Protein AF-A0A945CMR7-F1 (afdb_monomer)

Foldseek 3Di:
DDDDDDDDPDDDPPPPPPPDDDLPDLVVLVVVLVVLVVVLVVLVVVLVVLVVVLVVLVVVLVVCVVVVHDPVVNVVSVVVNVVSVVVNVVSVVVNVVSVVVSVVSLVSSLVSLVVVLVVLLVVCVVPNDPVSVVVNVVSVVVSCVSPLPLPPPDPVCRVVLDDDPPQDLVNLVVSLVVLVVLLVVLVVVLVVLVVVLVVLVVVLVVQVVVVVVVVVVVVVVVPPPPPDDDDDPPPDPDDDDDDDDDDDDDDDDDDDDDDDDDDDDDDDDDDDDDDDDDDDDDDDDDDDDDDDDDDPDDDDDADPVRDPPPPPDQDSSNSVSVSVVSVVVSSVSVSSSVVSVVSSVVSVVVSVCVVVVVD

Secondary structure (DSSP, 8-state):
---------S-SSSSSS--S-S---HHHHHHHHHHHHHHHHHHHHHHHHHHHHHHHHHHHHHHHHHHT--HHHHHHHHHHHHHHHHHHHHHHHHHHHHHHHHHHHHHHHHHHHHHHHHHHHHHHTTS--HHHHHHHHHHHHHHHHT---------TTTTTTS--TT--HHHHHHHHHHHHHHHHHHHHHHHHHHHHHHHHHHHHHHHHHHHHHHHHHHHHHTTS-TT--------------------------------------------------------------PPS-----------TT-------S--HHHHHHHHHHHHHHHHHHHHHHHHHHHHHHHHHHHHHHHHHT--

Mean predicted aligned error: 19.06 Å

pLDDT: mean 71.86, std 22.74, range [30.67, 98.31]

Sequence (359 aa):
MIHRLTVMAVTWVLAANSLWGDAQDIGVLRTEQKRLEAARDSLVEQRQIVVTEADGLSSQIDGLKAEGSDPEELHEALRSSLVLVQRMVDLDRDMEALKGRQDSLKEQLRLAYDWEIGTLIQKLSRQPDRGLLTQLMLYQEEREALGTGMVGTGLRYGEEMAIGPEDGPEEIRQKMELMEDIAIRLQAEAAKTSKQLQRLEEEHRLRTRVRVFSSELSLFDEHLPEGRVLVRSRVVTEEKAEEPLLGDNGFDGDNEFDAAPPPSAGLEEGILEDMRGTEEGLSGGMGAILPAGQVLLEQRELDREGRMLSVEGVSVDDVTIEIHKLKAHQQEIHQLEGVVRERAAVFRQHLQKMLEGEE

Solvent-accessible surface area (backbone atoms only — not comparable to full-atom values): 22809 Å² total; per-residue (Å²): 143,86,90,90,87,78,89,93,83,89,90,86,87,76,83,86,77,76,79,89,78,73,86,64,54,64,68,56,56,54,53,50,49,54,51,53,52,54,51,49,55,53,50,53,52,53,49,53,50,52,50,57,55,48,55,53,50,52,54,48,48,54,48,40,64,72,72,69,50,63,67,67,60,52,51,51,50,53,52,52,49,53,53,48,54,51,52,50,54,52,51,54,50,52,50,53,58,47,48,56,49,51,54,52,50,52,50,53,50,42,56,46,38,55,52,50,46,50,52,42,54,57,46,38,75,76,50,83,44,73,66,58,52,54,52,40,51,52,45,49,54,55,44,54,71,67,48,89,70,83,69,80,75,66,59,85,58,54,70,86,67,46,91,53,99,82,59,46,75,66,55,50,46,52,52,30,52,54,30,51,55,48,27,54,51,35,51,53,49,37,55,50,47,50,54,54,41,52,53,48,52,53,48,48,56,47,53,52,49,52,52,49,54,51,51,54,52,49,58,54,61,79,66,58,66,94,82,75,79,78,78,77,82,73,81,76,78,84,86,80,80,90,87,82,92,86,82,85,84,89,80,90,79,90,78,90,81,84,81,84,85,88,83,84,88,79,90,80,88,86,82,89,77,89,84,85,82,85,84,84,91,82,83,88,80,83,89,77,88,79,80,87,84,78,84,96,78,85,84,79,85,72,54,99,80,74,59,81,82,69,94,74,79,81,52,75,65,55,53,51,52,51,46,53,52,47,51,51,52,39,53,50,37,53,50,54,31,49,54,34,48,52,50,34,50,52,43,50,56,50,49,50,38,63,76,73,63,76,121

Structure (mmCIF, N/CA/C/O backbone):
data_AF-A0A945CMR7-F1
#
_entry.id   AF-A0A945CMR7-F1
#
loop_
_atom_site.group_PDB
_atom_site.id
_atom_site.type_symbol
_atom_site.label_atom_id
_atom_site.label_alt_id
_atom_site.label_comp_id
_atom_site.label_asym_id
_atom_site.label_entity_id
_atom_site.label_seq_id
_atom_site.pdbx_PDB_ins_code
_atom_site.Cartn_x
_atom_site.Cartn_y
_atom_site.Cartn_z
_atom_site.occupancy
_atom_site.B_iso_or_equiv
_atom_site.auth_seq_id
_atom_site.auth_comp_id
_atom_site.auth_asym_id
_atom_site.auth_atom_id
_atom_site.pdbx_PDB_model_num
ATOM 1 N N . MET A 1 1 ? -6.809 -19.342 46.064 1.00 41.56 1 MET A N 1
ATOM 2 C CA . MET A 1 1 ? -7.083 -20.028 44.783 1.00 41.56 1 MET A CA 1
ATOM 3 C C . MET A 1 1 ? -6.620 -19.101 43.654 1.00 41.56 1 MET A C 1
ATOM 5 O O . MET A 1 1 ? -7.424 -18.416 43.047 1.00 41.56 1 MET A O 1
ATOM 9 N N . ILE A 1 2 ? -5.301 -18.965 43.477 1.00 41.00 2 ILE A N 1
ATOM 10 C CA . ILE A 1 2 ? -4.671 -17.941 42.623 1.00 41.00 2 ILE A CA 1
ATOM 11 C C . ILE A 1 2 ? -3.575 -18.643 41.822 1.00 41.00 2 ILE A C 1
ATOM 13 O O . ILE A 1 2 ? -2.511 -18.873 42.377 1.00 41.00 2 ILE A O 1
ATOM 17 N N . HIS A 1 3 ? -3.849 -19.027 40.572 1.00 36.94 3 HIS A N 1
ATOM 18 C CA . HIS A 1 3 ? -2.865 -19.522 39.592 1.00 36.94 3 HIS A CA 1
ATOM 19 C C . HIS A 1 3 ? -3.545 -19.692 38.220 1.00 36.94 3 HIS A C 1
ATOM 21 O O . HIS A 1 3 ? -4.043 -20.775 37.936 1.00 36.94 3 HIS A O 1
ATOM 27 N N . ARG A 1 4 ? -3.570 -18.634 37.393 1.00 39.94 4 ARG A N 1
ATOM 28 C CA . ARG A 1 4 ? -3.614 -18.656 35.907 1.00 39.94 4 ARG A CA 1
ATOM 29 C C . ARG A 1 4 ? -3.361 -17.238 35.371 1.00 39.94 4 ARG A C 1
ATOM 31 O O . ARG A 1 4 ? -4.269 -16.577 34.890 1.00 39.94 4 ARG A O 1
ATOM 38 N N . LEU A 1 5 ? -2.125 -16.762 35.504 1.00 38.16 5 LEU A N 1
ATOM 39 C CA . LEU A 1 5 ? -1.648 -15.533 34.860 1.00 38.16 5 LEU A CA 1
ATOM 40 C C . LEU A 1 5 ? -0.146 -15.697 34.620 1.00 38.16 5 LEU A C 1
ATOM 42 O O . LEU A 1 5 ? 0.688 -15.400 35.473 1.00 38.16 5 LEU A O 1
ATOM 46 N N . THR A 1 6 ? 0.193 -16.321 33.496 1.00 39.72 6 THR A N 1
ATOM 47 C CA . THR A 1 6 ? 1.579 -16.586 33.102 1.00 39.72 6 THR A CA 1
ATOM 48 C C . THR A 1 6 ? 1.645 -16.680 31.582 1.00 39.72 6 THR A C 1
ATOM 50 O O . THR A 1 6 ? 0.812 -17.352 30.983 1.00 39.72 6 THR A O 1
ATOM 53 N N . VAL A 1 7 ? 2.670 -16.052 30.998 1.00 38.03 7 VAL A N 1
ATOM 54 C CA . VAL A 1 7 ? 3.052 -16.107 29.573 1.00 38.03 7 VAL A CA 1
ATOM 55 C C . VAL A 1 7 ? 2.113 -15.387 28.587 1.00 38.03 7 VAL A C 1
ATOM 57 O O . VAL A 1 7 ? 1.262 -16.003 27.962 1.00 38.03 7 VAL A O 1
ATOM 60 N N . MET A 1 8 ? 2.363 -14.087 28.387 1.00 38.84 8 MET A N 1
ATOM 61 C CA . MET A 1 8 ? 2.244 -13.363 27.097 1.00 38.84 8 MET A CA 1
ATOM 62 C C . MET A 1 8 ? 3.083 -12.060 27.148 1.00 38.84 8 MET A C 1
ATOM 64 O O . MET A 1 8 ? 2.695 -11.002 26.668 1.00 38.84 8 MET A O 1
ATOM 68 N N . ALA A 1 9 ? 4.257 -12.129 27.785 1.00 39.75 9 ALA A N 1
ATOM 69 C CA . ALA A 1 9 ? 5.211 -11.026 27.884 1.00 39.75 9 ALA A CA 1
ATOM 70 C C . ALA A 1 9 ? 6.632 -11.594 27.759 1.00 39.75 9 ALA A C 1
ATOM 72 O O . ALA A 1 9 ? 7.155 -12.123 28.734 1.00 39.75 9 ALA A O 1
ATOM 73 N N . VAL A 1 10 ? 7.164 -11.551 26.528 1.00 42.06 10 VAL A N 1
ATOM 74 C CA . VAL A 1 10 ? 8.562 -11.696 26.044 1.00 42.06 10 VAL A CA 1
ATOM 75 C C . VAL A 1 10 ? 8.474 -12.240 24.608 1.00 42.06 10 VAL A C 1
ATOM 77 O O . VAL A 1 10 ? 8.366 -13.444 24.438 1.00 42.06 10 VAL A O 1
ATOM 80 N N . THR A 1 11 ? 8.469 -11.344 23.606 1.00 39.91 11 THR A N 1
ATOM 81 C CA . THR A 1 11 ? 8.892 -11.539 22.186 1.00 39.91 11 THR A CA 1
ATOM 82 C C . THR A 1 11 ? 8.578 -10.275 21.351 1.00 39.91 11 THR A C 1
ATOM 84 O O . THR A 1 11 ? 7.877 -10.352 20.349 1.00 39.91 11 THR A O 1
ATOM 87 N N . TRP A 1 12 ? 9.036 -9.084 21.770 1.00 41.69 12 TRP A N 1
ATOM 88 C CA . TRP A 1 12 ? 8.738 -7.815 21.060 1.00 41.69 12 TRP A CA 1
ATOM 89 C C . TRP A 1 12 ? 9.935 -6.855 20.885 1.00 41.69 12 TRP A C 1
ATOM 91 O O . TRP A 1 12 ? 9.752 -5.705 20.509 1.00 41.69 12 TRP A O 1
ATOM 101 N N . VAL A 1 13 ? 11.172 -7.313 21.130 1.00 39.34 13 VAL A N 1
ATOM 102 C CA . VAL A 1 13 ? 12.389 -6.457 21.132 1.00 39.34 13 VAL A CA 1
ATOM 103 C C . VAL A 1 13 ? 13.483 -6.994 20.184 1.00 39.34 13 VAL A C 1
ATOM 105 O O . VAL A 1 13 ? 14.666 -6.757 20.382 1.00 39.34 13 VAL A O 1
ATOM 108 N N . LEU A 1 14 ? 13.111 -7.754 19.144 1.00 40.69 14 LEU A N 1
ATOM 109 C CA . LEU A 1 14 ? 14.069 -8.359 18.194 1.00 40.69 14 LEU A CA 1
ATOM 110 C C . LEU A 1 14 ? 13.837 -8.009 16.711 1.00 40.69 14 LEU A C 1
ATOM 112 O O . LEU A 1 14 ? 14.561 -8.509 15.859 1.00 40.69 14 LEU A O 1
ATOM 116 N N . ALA A 1 15 ? 12.889 -7.121 16.395 1.00 44.84 15 ALA A N 1
ATOM 117 C CA . ALA A 1 15 ? 12.560 -6.743 15.012 1.00 44.84 15 ALA A CA 1
ATOM 118 C C . ALA A 1 15 ? 13.316 -5.506 14.472 1.00 44.84 15 ALA A C 1
ATOM 120 O O . ALA A 1 15 ? 13.161 -5.163 13.307 1.00 44.84 15 ALA A O 1
ATOM 121 N N . ALA A 1 16 ? 14.121 -4.819 15.295 1.00 41.22 16 ALA A N 1
ATOM 122 C CA . ALA A 1 16 ? 14.735 -3.532 14.930 1.00 41.22 16 ALA A CA 1
ATOM 123 C C . ALA A 1 16 ? 16.184 -3.617 14.400 1.00 41.22 16 ALA A C 1
ATOM 125 O O . ALA A 1 16 ? 16.709 -2.614 13.931 1.00 41.22 16 ALA A O 1
ATOM 126 N N . ASN A 1 17 ? 16.839 -4.785 14.471 1.00 35.09 17 ASN A N 1
ATOM 127 C CA . ASN A 1 17 ? 18.270 -4.939 14.146 1.00 35.09 17 ASN A CA 1
ATOM 128 C C . ASN A 1 17 ? 18.567 -5.771 12.884 1.00 35.09 17 ASN A C 1
ATOM 130 O O . ASN A 1 17 ? 19.731 -6.001 12.567 1.00 35.09 17 ASN A O 1
ATOM 134 N N . SER A 1 18 ? 17.552 -6.204 12.136 1.00 42.38 18 SER A N 1
ATOM 135 C CA . SER A 1 18 ? 17.715 -6.916 10.860 1.00 42.38 18 SER A CA 1
ATOM 136 C C . SER A 1 18 ? 17.833 -5.956 9.666 1.00 42.38 18 SER A C 1
ATOM 138 O O . SER A 1 18 ? 17.177 -6.143 8.642 1.00 42.38 18 SER A O 1
ATOM 140 N N . LEU A 1 19 ? 18.669 -4.915 9.779 1.00 45.06 19 LEU A N 1
ATOM 141 C CA . LEU A 1 19 ? 18.999 -4.076 8.626 1.00 45.06 19 LEU A CA 1
ATOM 142 C C . LEU A 1 19 ? 19.931 -4.836 7.663 1.00 45.06 19 LEU A C 1
ATOM 144 O O .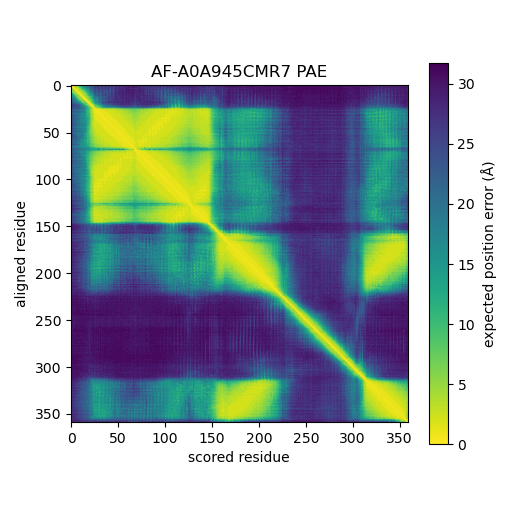 LEU A 1 19 ? 21.119 -5.000 7.923 1.00 45.06 19 LEU A O 1
ATOM 148 N N . TRP A 1 20 ? 19.363 -5.216 6.514 1.00 45.56 20 TRP A N 1
ATOM 149 C CA . TRP A 1 20 ? 20.046 -5.394 5.219 1.00 45.56 20 TRP A CA 1
ATOM 150 C C . TRP A 1 20 ? 20.926 -6.653 5.042 1.00 45.56 20 TRP A C 1
ATOM 152 O O . TRP A 1 20 ? 21.701 -6.717 4.090 1.00 45.56 20 TRP A O 1
ATOM 162 N N . GLY A 1 21 ? 20.820 -7.652 5.926 1.00 38.94 21 GLY A N 1
ATOM 163 C CA . GLY A 1 21 ? 21.693 -8.841 5.916 1.00 38.94 21 GLY A CA 1
ATOM 164 C C . GLY A 1 21 ? 21.223 -10.023 5.057 1.00 38.94 21 GLY A C 1
ATOM 165 O O . GLY A 1 21 ? 21.961 -10.476 4.186 1.00 38.94 21 GLY A O 1
ATOM 166 N N . ASP A 1 22 ? 20.015 -10.530 5.311 1.00 46.97 22 ASP A N 1
ATOM 167 C CA . ASP A 1 22 ? 19.486 -11.734 4.661 1.00 46.97 22 ASP A CA 1
ATOM 168 C C . ASP A 1 22 ? 18.342 -11.387 3.709 1.00 46.97 22 ASP A C 1
ATOM 170 O O . ASP A 1 22 ? 17.398 -10.683 4.078 1.00 46.97 22 ASP A O 1
ATOM 174 N N . ALA A 1 23 ? 18.398 -11.945 2.498 1.00 55.00 23 ALA A N 1
ATOM 175 C CA . ALA A 1 23 ? 17.258 -11.991 1.595 1.00 55.00 23 ALA A CA 1
ATOM 176 C C . ALA A 1 23 ? 16.164 -12.850 2.247 1.00 55.00 23 ALA A C 1
ATOM 178 O O . ALA A 1 23 ? 16.204 -14.081 2.182 1.00 55.00 23 ALA A O 1
ATOM 179 N N . GLN A 1 24 ? 15.217 -12.197 2.927 1.00 60.12 24 GLN A N 1
ATOM 180 C CA . GLN A 1 24 ? 14.055 -12.868 3.497 1.00 60.12 24 GLN A CA 1
ATOM 181 C C . GLN A 1 24 ? 13.341 -13.628 2.382 1.00 60.12 24 GLN A C 1
ATOM 183 O O . GLN A 1 24 ? 12.973 -13.048 1.361 1.00 60.12 24 GLN A O 1
ATOM 188 N N . ASP A 1 25 ? 13.157 -14.931 2.585 1.00 85.19 25 ASP A N 1
ATOM 189 C CA . ASP A 1 25 ? 12.449 -15.778 1.637 1.00 85.19 25 ASP A CA 1
ATOM 190 C C . ASP A 1 25 ? 11.051 -15.189 1.392 1.00 85.19 25 ASP A C 1
ATOM 192 O O . ASP A 1 25 ? 10.212 -15.131 2.297 1.00 85.19 25 ASP A O 1
ATOM 196 N N . ILE A 1 26 ? 10.805 -14.751 0.153 1.00 91.19 26 ILE A N 1
ATOM 197 C CA . ILE A 1 26 ? 9.517 -14.214 -0.301 1.00 91.19 26 ILE A CA 1
ATOM 198 C C . ILE A 1 26 ? 8.388 -15.210 0.019 1.00 91.19 26 ILE A C 1
ATOM 200 O O . ILE A 1 26 ? 7.268 -14.801 0.323 1.00 91.19 26 ILE A O 1
ATOM 204 N N . GLY A 1 27 ? 8.674 -16.518 0.028 1.00 91.12 27 GLY A N 1
ATOM 205 C CA . GLY A 1 27 ? 7.761 -17.557 0.492 1.00 91.12 27 GLY A CA 1
ATOM 206 C C . GLY A 1 27 ? 7.333 -17.383 1.953 1.00 91.12 27 GLY A C 1
ATOM 207 O O . GLY A 1 27 ? 6.137 -17.445 2.241 1.00 91.12 27 GLY A O 1
ATOM 208 N N . VAL A 1 28 ? 8.266 -17.099 2.869 1.00 93.56 28 VAL A N 1
ATOM 209 C CA . VAL A 1 28 ? 7.968 -16.849 4.292 1.00 93.56 28 VAL A CA 1
ATOM 210 C C . VAL A 1 28 ? 7.094 -15.606 4.437 1.00 93.56 28 VAL A C 1
ATOM 212 O O . VAL A 1 28 ? 6.019 -15.696 5.035 1.00 93.56 28 VAL A O 1
ATOM 215 N N . LEU A 1 29 ? 7.476 -14.490 3.810 1.00 93.94 29 LEU A N 1
ATOM 216 C CA . LEU A 1 29 ? 6.702 -13.244 3.853 1.00 93.94 29 LEU A CA 1
ATOM 217 C C . LEU A 1 29 ? 5.278 -13.432 3.284 1.00 93.94 29 LEU A C 1
ATOM 219 O O . LEU A 1 29 ? 4.298 -13.010 3.899 1.00 93.94 29 LEU A O 1
ATOM 223 N N . ARG A 1 30 ? 5.124 -14.172 2.174 1.00 93.88 30 ARG A N 1
ATOM 224 C CA . ARG A 1 30 ? 3.811 -14.561 1.615 1.00 93.88 30 ARG A CA 1
ATOM 225 C C . ARG A 1 30 ? 2.993 -15.449 2.565 1.00 93.88 30 ARG A C 1
ATOM 227 O O . ARG A 1 30 ? 1.765 -15.355 2.576 1.00 93.88 30 ARG A O 1
ATOM 234 N N . THR A 1 31 ? 3.621 -16.334 3.349 1.00 95.19 31 THR A N 1
ATOM 235 C CA . THR A 1 31 ? 2.892 -17.143 4.351 1.00 95.19 31 THR A CA 1
ATOM 236 C C . THR A 1 31 ? 2.427 -16.303 5.537 1.00 95.19 31 THR A C 1
ATOM 238 O O . THR A 1 31 ? 1.316 -16.510 6.029 1.00 95.19 31 THR A O 1
ATOM 241 N N . GLU A 1 32 ? 3.224 -15.319 5.959 1.00 95.25 32 GLU A N 1
ATOM 242 C CA . GLU A 1 32 ? 2.834 -14.374 7.002 1.00 95.25 32 GLU A CA 1
ATOM 243 C C . GLU A 1 32 ? 1.695 -13.460 6.533 1.00 95.25 32 GLU A C 1
ATOM 245 O O . GLU A 1 32 ? 0.741 -13.255 7.282 1.00 95.25 32 GLU A O 1
ATOM 250 N N . GLN A 1 33 ? 1.706 -13.024 5.268 1.00 94.94 33 GLN A N 1
ATOM 251 C CA . GLN A 1 33 ? 0.631 -12.213 4.691 1.00 94.94 33 GLN A CA 1
ATOM 252 C C . GLN A 1 33 ? -0.713 -12.944 4.777 1.00 94.94 33 GLN A C 1
ATOM 254 O O . GLN A 1 33 ? -1.664 -12.423 5.358 1.00 94.94 33 GLN A O 1
ATOM 259 N N . LYS A 1 34 ? -0.763 -14.196 4.303 1.00 96.12 34 LYS A N 1
ATOM 260 C CA . LYS A 1 34 ? -1.962 -15.048 4.380 1.00 96.12 34 LYS A CA 1
ATOM 261 C C . LYS A 1 34 ? -2.431 -15.274 5.819 1.00 96.12 34 LYS A C 1
ATOM 263 O O . LYS A 1 34 ? -3.629 -15.371 6.077 1.00 96.12 34 LYS A O 1
ATOM 268 N N . ARG A 1 35 ? -1.499 -15.346 6.776 1.00 97.56 35 ARG A N 1
ATOM 269 C CA . ARG A 1 35 ? -1.816 -15.462 8.205 1.00 97.56 35 ARG A CA 1
ATOM 270 C C . ARG A 1 35 ? -2.421 -14.171 8.764 1.00 97.56 35 ARG A C 1
ATOM 272 O O . ARG A 1 35 ? -3.366 -14.258 9.545 1.00 97.56 35 ARG A O 1
ATOM 279 N N . LEU A 1 36 ? -1.903 -13.001 8.386 1.00 95.56 36 LEU A N 1
ATOM 280 C CA . LEU A 1 36 ? -2.472 -11.709 8.781 1.00 95.56 36 LEU A CA 1
ATOM 281 C C . LEU A 1 36 ? -3.850 -11.486 8.145 1.00 95.56 36 LEU A C 1
ATOM 283 O O . LEU A 1 36 ? -4.753 -11.015 8.825 1.00 95.56 36 LEU A O 1
ATOM 287 N N . GLU A 1 37 ? -4.039 -11.864 6.879 1.00 96.25 37 GLU A N 1
ATOM 288 C CA . GLU A 1 37 ? -5.343 -11.836 6.199 1.00 96.25 37 GLU A CA 1
ATOM 289 C C . GLU A 1 37 ? -6.376 -12.710 6.928 1.00 96.25 37 GLU A C 1
ATOM 291 O O . GLU A 1 37 ? -7.426 -12.209 7.322 1.00 96.25 37 GLU A O 1
ATOM 296 N N . ALA A 1 38 ? -6.046 -13.969 7.238 1.00 97.56 38 ALA A N 1
ATOM 297 C CA . ALA A 1 38 ? -6.935 -14.848 8.005 1.00 97.56 38 ALA A CA 1
ATOM 298 C C . ALA A 1 38 ? -7.239 -14.319 9.425 1.00 97.56 38 ALA A C 1
ATOM 300 O O . ALA A 1 38 ? -8.354 -14.472 9.925 1.00 97.56 38 ALA A O 1
ATOM 301 N N . ALA A 1 39 ? -6.265 -13.679 10.082 1.00 97.25 39 ALA A N 1
ATOM 302 C CA . ALA A 1 39 ? -6.467 -13.059 11.391 1.00 97.25 39 ALA A CA 1
ATOM 303 C C . ALA A 1 39 ? -7.371 -11.814 11.315 1.00 97.25 39 ALA A C 1
ATOM 305 O O . ALA A 1 39 ? -8.231 -11.642 12.179 1.00 97.25 39 ALA A O 1
ATOM 306 N N . ARG A 1 40 ? -7.238 -10.988 10.266 1.00 97.19 40 ARG A N 1
ATOM 307 C CA . ARG A 1 40 ? -8.138 -9.856 9.988 1.00 97.19 40 ARG A CA 1
ATOM 308 C C . ARG A 1 40 ? -9.569 -10.342 9.811 1.00 97.19 40 ARG A C 1
ATOM 310 O O . ARG A 1 40 ? -10.472 -9.804 10.441 1.00 97.19 40 ARG A O 1
ATOM 317 N N . ASP A 1 41 ? -9.768 -11.361 8.984 1.00 97.62 41 ASP A N 1
ATOM 318 C CA . ASP A 1 41 ? -11.104 -11.853 8.648 1.00 97.62 41 ASP A CA 1
ATOM 319 C C . ASP A 1 41 ? -11.803 -12.439 9.890 1.00 97.62 41 ASP A C 1
ATOM 321 O O . ASP A 1 41 ? -12.987 -12.185 10.110 1.00 97.62 41 ASP A O 1
ATOM 325 N N . SER A 1 42 ? -11.050 -13.095 10.784 1.00 98.00 42 SER A N 1
ATOM 326 C CA . SER A 1 42 ? -11.559 -13.534 12.092 1.00 98.00 42 SER A CA 1
ATOM 327 C C . SER A 1 42 ? -11.896 -12.376 13.045 1.00 98.00 42 SER A C 1
ATOM 329 O O . SER A 1 42 ? -12.890 -12.460 13.766 1.00 98.00 42 SER A O 1
ATOM 331 N N . LEU A 1 43 ? -11.123 -11.281 13.063 1.00 97.69 43 LEU A N 1
ATOM 332 C CA . LEU A 1 43 ? -11.468 -10.086 13.851 1.00 97.69 43 LEU A CA 1
ATOM 333 C C . LEU A 1 43 ? -12.725 -9.387 13.311 1.00 97.69 43 LEU A C 1
ATOM 335 O O . LEU A 1 43 ? -13.565 -8.959 14.101 1.00 97.69 43 LEU A O 1
ATOM 339 N N . VAL A 1 44 ? -12.894 -9.323 11.987 1.00 97.75 44 VAL A N 1
ATOM 340 C CA . VAL A 1 44 ? -14.103 -8.783 11.341 1.00 97.75 44 VAL A CA 1
ATOM 341 C C . VAL A 1 44 ? -15.336 -9.619 11.703 1.00 97.75 44 VAL A C 1
ATOM 343 O O . VAL A 1 44 ? -16.367 -9.053 12.066 1.00 97.75 44 VAL A O 1
ATOM 346 N N . GLU A 1 45 ? -15.228 -10.951 11.689 1.00 98.31 45 GLU A N 1
ATOM 347 C CA . GLU A 1 45 ? -16.295 -11.855 12.139 1.00 98.31 45 GLU A CA 1
ATOM 348 C C . GLU A 1 45 ? -16.639 -11.639 13.625 1.00 98.31 45 GLU A C 1
ATOM 350 O O . GLU A 1 45 ? -17.805 -11.442 13.973 1.00 98.31 45 GLU A O 1
ATOM 355 N N . GLN A 1 46 ? -15.632 -11.587 14.505 1.00 97.88 46 GLN A N 1
ATOM 356 C CA . GLN A 1 46 ? -15.833 -11.321 15.935 1.00 97.88 46 GLN A CA 1
ATOM 357 C C . GLN A 1 46 ? -16.499 -9.965 16.186 1.00 97.88 46 GLN A C 1
ATOM 359 O O . GLN A 1 46 ? -17.408 -9.867 17.011 1.00 97.88 46 GLN A O 1
ATOM 364 N N . ARG A 1 47 ? -16.091 -8.924 15.453 1.00 97.50 47 ARG A N 1
ATOM 365 C CA . ARG A 1 47 ? -16.703 -7.595 15.524 1.00 97.50 47 ARG A CA 1
ATOM 366 C C . ARG A 1 47 ? -18.165 -7.630 15.099 1.00 97.50 47 ARG A C 1
ATOM 368 O O . ARG A 1 47 ? -18.998 -7.034 15.777 1.00 97.50 47 ARG A O 1
ATOM 375 N N . GLN A 1 48 ? -18.488 -8.338 14.017 1.00 98.19 48 GLN A N 1
ATOM 376 C CA . GLN A 1 48 ? -19.865 -8.471 13.546 1.00 98.19 48 GLN A CA 1
ATOM 377 C C . GLN A 1 48 ? -20.757 -9.159 14.591 1.00 98.19 48 GLN A C 1
ATOM 379 O O . GLN A 1 48 ? -21.880 -8.709 14.811 1.00 98.19 48 GLN A O 1
ATOM 384 N N . ILE A 1 49 ? -20.247 -10.186 15.282 1.00 98.31 49 ILE A N 1
ATOM 385 C CA . ILE A 1 49 ? -20.956 -10.839 16.394 1.00 98.31 49 ILE A CA 1
ATOM 386 C C . ILE A 1 49 ? -21.246 -9.827 17.513 1.00 98.31 49 ILE A C 1
ATOM 388 O O . ILE A 1 49 ? -22.403 -9.671 17.899 1.00 98.31 49 ILE A O 1
ATOM 392 N N . VAL A 1 50 ? -20.237 -9.080 17.980 1.00 97.75 50 VAL A N 1
ATOM 393 C CA . VAL A 1 50 ? -20.407 -8.087 19.062 1.00 97.75 50 VAL A CA 1
ATOM 394 C C . VAL A 1 50 ? -21.385 -6.970 18.680 1.00 97.75 50 VAL A C 1
ATOM 396 O O . VAL A 1 50 ? -22.170 -6.541 19.522 1.00 97.75 50 VAL A O 1
ATOM 399 N N . VAL A 1 51 ? -21.400 -6.533 17.415 1.00 98.12 51 VAL A N 1
ATOM 400 C CA . VAL A 1 51 ? -22.407 -5.580 16.909 1.00 98.12 51 VAL A CA 1
ATOM 401 C C . VAL A 1 51 ? -23.817 -6.171 17.020 1.00 98.12 51 VAL A C 1
ATOM 403 O O . VAL A 1 51 ? -24.694 -5.528 17.586 1.00 98.12 51 VAL A O 1
ATOM 406 N N . THR A 1 52 ? -24.033 -7.418 16.584 1.00 98.25 52 THR A N 1
ATOM 407 C CA . THR A 1 52 ? -25.361 -8.054 16.704 1.00 98.25 52 THR A CA 1
ATOM 408 C C . THR A 1 52 ? -25.791 -8.309 18.155 1.00 98.25 52 THR A C 1
ATOM 410 O O . THR A 1 52 ? -26.978 -8.203 18.466 1.00 98.25 52 THR A O 1
ATOM 413 N N . GLU A 1 53 ? -24.846 -8.591 19.062 1.00 98.19 53 GLU A N 1
ATOM 414 C CA . GLU A 1 53 ? -25.098 -8.661 20.511 1.00 98.19 53 GLU A CA 1
ATOM 415 C C . GLU A 1 53 ? -25.539 -7.288 21.058 1.00 98.19 53 GLU A C 1
ATOM 417 O O . GLU A 1 53 ? -26.498 -7.207 21.830 1.00 98.19 53 GLU A O 1
ATOM 422 N N . ALA A 1 54 ? -24.886 -6.203 20.626 1.00 97.44 54 ALA A N 1
ATOM 423 C CA . ALA A 1 54 ? -25.196 -4.839 21.050 1.00 97.44 54 ALA A CA 1
ATOM 424 C C . ALA A 1 54 ? -26.563 -4.349 20.536 1.00 97.44 54 ALA A C 1
ATOM 426 O O . ALA A 1 54 ? -27.316 -3.757 21.310 1.00 97.44 54 ALA A O 1
ATOM 427 N N . ASP A 1 55 ? -26.924 -4.647 19.284 1.00 98.00 55 ASP A N 1
ATOM 428 C CA . ASP A 1 55 ? -28.237 -4.312 18.706 1.00 98.00 55 ASP A CA 1
ATOM 429 C C . ASP A 1 55 ? -29.387 -5.018 19.453 1.00 98.00 55 ASP A C 1
ATOM 431 O O . ASP A 1 55 ? -30.418 -4.412 19.775 1.00 98.00 55 ASP A O 1
ATOM 435 N N . GLY A 1 56 ? -29.196 -6.302 19.784 1.00 97.94 56 GLY A N 1
ATOM 436 C CA . GLY A 1 56 ? -30.149 -7.075 20.584 1.00 97.94 56 GLY A CA 1
ATOM 437 C C . GLY A 1 56 ? -30.316 -6.508 21.997 1.00 97.94 56 GLY A C 1
ATOM 438 O O . GLY A 1 56 ? -31.441 -6.325 22.467 1.00 97.94 56 GLY A O 1
ATOM 439 N N . LEU A 1 57 ? -29.207 -6.153 22.651 1.00 97.62 57 LEU A N 1
ATOM 440 C CA . LEU A 1 57 ? -29.218 -5.560 23.986 1.00 97.62 57 LEU A CA 1
ATOM 441 C C . LEU A 1 57 ? -29.820 -4.143 23.998 1.00 97.62 57 LEU A C 1
ATOM 443 O O . LEU A 1 57 ? -30.559 -3.805 24.921 1.00 97.62 57 LEU A O 1
ATOM 447 N N . SER A 1 58 ? -29.576 -3.327 22.967 1.00 97.62 58 SER A N 1
ATOM 448 C CA . SER A 1 58 ? -30.226 -2.018 22.810 1.00 97.62 58 SER A CA 1
ATOM 449 C C . SER A 1 58 ? -31.746 -2.166 22.711 1.00 97.62 58 SER A C 1
ATOM 451 O O . SER A 1 58 ? -32.486 -1.468 23.403 1.00 97.62 58 SER A O 1
ATOM 453 N N . SER A 1 59 ? -32.210 -3.138 21.920 1.00 98.06 59 SER A N 1
ATOM 454 C CA . SER A 1 59 ? -33.635 -3.462 21.778 1.00 98.06 59 SER A CA 1
ATOM 455 C C . SER A 1 59 ? -34.262 -3.913 23.107 1.00 98.06 59 SER A C 1
ATOM 457 O O . SER A 1 59 ? -35.377 -3.508 23.434 1.00 98.06 59 SER A O 1
ATOM 459 N N . GLN A 1 60 ? -33.536 -4.700 23.912 1.00 97.69 60 GLN A N 1
ATOM 460 C CA . GLN A 1 60 ? -33.959 -5.089 25.263 1.00 97.69 60 GLN A CA 1
ATOM 461 C C . GLN A 1 60 ? -34.047 -3.879 26.208 1.00 97.69 60 GLN A C 1
ATOM 463 O O . GLN A 1 60 ? -35.041 -3.724 26.914 1.00 97.69 60 GLN A O 1
ATOM 468 N N . ILE A 1 61 ? -33.032 -3.009 26.212 1.00 96.62 61 ILE A N 1
ATOM 469 C CA . ILE A 1 61 ? -32.989 -1.797 27.043 1.00 96.62 61 ILE A CA 1
ATOM 470 C C . ILE A 1 61 ? -34.180 -0.879 26.735 1.00 96.62 61 ILE A C 1
ATOM 472 O O . ILE A 1 61 ? -34.799 -0.347 27.657 1.00 96.62 61 ILE A O 1
ATOM 476 N N . ASP A 1 62 ? -34.522 -0.696 25.460 1.00 97.69 62 ASP A N 1
ATOM 477 C CA . ASP A 1 62 ? -35.655 0.145 25.066 1.00 97.69 62 ASP A CA 1
ATOM 478 C C . ASP A 1 62 ? -37.014 -0.497 25.394 1.00 97.69 62 ASP A C 1
ATOM 480 O O . ASP A 1 62 ? -37.935 0.217 25.795 1.00 97.69 62 ASP A O 1
ATOM 484 N N . GLY A 1 63 ? -37.118 -1.831 25.355 1.00 97.69 63 GLY A N 1
ATOM 485 C CA . GLY A 1 63 ? -38.265 -2.571 25.896 1.00 97.69 63 GLY A CA 1
ATOM 486 C C . GLY A 1 63 ? -38.453 -2.357 27.404 1.00 97.69 63 GLY A C 1
ATOM 487 O O . GLY A 1 63 ? -39.519 -1.918 27.836 1.00 97.69 63 GLY A O 1
ATOM 488 N N . LEU A 1 64 ? -37.395 -2.557 28.202 1.00 97.00 64 LEU A N 1
ATOM 489 C CA . LEU A 1 64 ? -37.422 -2.366 29.662 1.00 97.00 64 LEU A CA 1
ATOM 490 C C . LEU A 1 64 ? -37.843 -0.936 30.056 1.00 97.00 64 LEU A C 1
ATOM 492 O O . LEU A 1 64 ? -38.630 -0.753 30.990 1.00 97.00 64 LEU A O 1
ATOM 496 N N . LYS A 1 65 ? -37.366 0.081 29.317 1.00 96.06 65 LYS A N 1
ATOM 497 C CA . LYS A 1 65 ? -37.784 1.488 29.483 1.00 96.06 65 LYS A CA 1
ATOM 498 C C . LYS A 1 65 ? -39.267 1.702 29.166 1.00 96.06 65 LYS A C 1
ATOM 500 O O . LYS A 1 65 ? -39.920 2.470 29.867 1.00 96.06 65 LYS A O 1
ATOM 505 N N . ALA A 1 66 ? -39.783 1.078 28.105 1.00 97.00 66 ALA A N 1
ATOM 506 C CA . ALA A 1 66 ? -41.166 1.252 27.662 1.00 97.00 66 ALA A CA 1
ATOM 507 C C . ALA A 1 66 ? -42.177 0.586 28.610 1.00 97.00 66 ALA A C 1
ATOM 509 O O . ALA A 1 66 ? -43.254 1.134 28.841 1.00 97.00 66 ALA A O 1
ATOM 510 N N . GLU A 1 67 ? -41.823 -0.568 29.177 1.00 95.69 67 GLU A N 1
ATOM 511 C CA . GLU A 1 67 ? -42.689 -1.336 30.081 1.00 95.69 67 GLU A CA 1
ATOM 512 C C . GLU A 1 67 ? -42.660 -0.834 31.536 1.00 95.69 67 GLU A C 1
ATOM 514 O O . GLU A 1 67 ? -43.505 -1.227 32.337 1.00 95.69 67 GLU A O 1
ATOM 519 N N . GLY A 1 68 ? -41.724 0.060 31.886 1.00 90.69 68 GLY A N 1
ATOM 520 C CA . GLY A 1 68 ? -41.544 0.528 33.266 1.00 90.69 68 GLY A CA 1
ATOM 521 C C . GLY A 1 68 ? -41.017 -0.575 34.187 1.00 90.69 68 GLY A C 1
ATOM 522 O O . GLY A 1 68 ? -41.480 -0.704 35.320 1.00 90.69 68 GLY A O 1
ATOM 523 N N . SER A 1 69 ? -40.093 -1.388 33.664 1.00 88.94 69 SER A N 1
ATOM 524 C CA . SER A 1 69 ? -39.534 -2.573 34.328 1.00 88.94 69 SER A CA 1
ATOM 525 C C . SER A 1 69 ? -38.685 -2.235 35.560 1.00 88.94 69 SER A C 1
ATOM 527 O O . SER A 1 69 ? -38.400 -1.068 35.842 1.00 88.94 69 SER A O 1
ATOM 529 N N . ASP A 1 70 ? -38.269 -3.271 36.296 1.00 94.56 70 ASP A N 1
ATOM 530 C CA . ASP A 1 70 ? -37.434 -3.134 37.492 1.00 94.56 70 ASP A CA 1
ATOM 531 C C . ASP A 1 70 ? -36.148 -2.327 37.185 1.00 94.56 70 ASP A C 1
ATOM 533 O O . ASP A 1 70 ? -35.427 -2.655 36.231 1.00 94.56 70 ASP A O 1
ATOM 537 N N . PRO A 1 71 ? -35.828 -1.267 37.959 1.00 94.56 71 PRO A N 1
ATOM 538 C CA . PRO A 1 71 ? -34.587 -0.520 37.778 1.00 94.56 71 PRO A CA 1
ATOM 539 C C . PRO A 1 71 ? -33.324 -1.392 37.868 1.00 94.56 71 PRO A C 1
ATOM 541 O O . PRO A 1 71 ? -32.327 -1.046 37.232 1.00 94.56 71 PRO A O 1
ATOM 544 N N . GLU A 1 72 ? -33.328 -2.506 38.610 1.00 96.56 72 GLU A N 1
ATOM 545 C CA . GLU A 1 72 ? -32.168 -3.403 38.689 1.00 96.56 72 GLU A CA 1
ATOM 546 C C . GLU A 1 72 ? -31.877 -4.095 37.345 1.00 96.56 72 GLU A C 1
ATOM 548 O O . GLU A 1 72 ? -30.722 -4.113 36.909 1.00 96.56 72 GLU A O 1
ATOM 553 N N . GLU A 1 73 ? -32.907 -4.573 36.638 1.00 95.56 73 GLU A N 1
ATOM 554 C CA . GLU A 1 73 ? -32.763 -5.204 35.315 1.00 95.56 73 GLU A CA 1
ATOM 555 C C . GLU A 1 73 ? -32.258 -4.204 34.266 1.00 95.56 73 GLU A C 1
ATOM 557 O O . GLU A 1 73 ? -31.339 -4.504 33.498 1.00 95.56 73 GLU A O 1
ATOM 562 N N . LEU A 1 74 ? -32.796 -2.978 34.275 1.00 96.38 74 LEU A N 1
ATOM 563 C CA . LEU A 1 74 ? -32.333 -1.901 33.399 1.00 96.38 74 LEU A CA 1
ATOM 564 C C . LEU A 1 74 ? -30.868 -1.528 33.684 1.00 96.38 74 LEU A C 1
ATOM 566 O O . LEU A 1 74 ? -30.089 -1.318 32.751 1.00 96.38 74 LEU A O 1
ATOM 570 N N . HIS A 1 75 ? -30.465 -1.462 34.956 1.00 96.50 75 HIS A N 1
ATOM 571 C CA . HIS A 1 75 ? -29.077 -1.186 35.324 1.00 96.50 75 HIS A CA 1
ATOM 572 C C . HIS A 1 75 ? -28.116 -2.304 34.897 1.00 96.50 75 HIS A C 1
ATOM 574 O O . HIS A 1 75 ? -27.005 -1.997 34.459 1.00 96.50 75 HIS A O 1
ATOM 580 N N . GLU A 1 76 ? -28.517 -3.574 34.972 1.00 97.44 76 GLU A N 1
ATOM 581 C CA . GLU A 1 76 ? -27.674 -4.694 34.537 1.00 97.44 76 GLU A CA 1
ATOM 582 C C . GLU A 1 76 ? -27.550 -4.775 33.006 1.00 97.44 76 GLU A C 1
ATOM 584 O O . GLU A 1 76 ? -26.454 -4.993 32.478 1.00 97.44 76 GLU A O 1
ATOM 589 N N . ALA A 1 77 ? -28.628 -4.483 32.271 1.00 96.31 77 ALA A N 1
ATOM 590 C CA . ALA A 1 77 ? -28.577 -4.340 30.817 1.00 96.31 77 ALA A CA 1
ATOM 591 C C . ALA A 1 77 ? -27.648 -3.181 30.394 1.00 96.31 77 ALA A C 1
ATOM 593 O O . ALA A 1 77 ? -26.810 -3.338 29.504 1.00 96.31 77 ALA A O 1
ATOM 594 N N . LEU A 1 78 ? -27.700 -2.038 31.091 1.00 96.06 78 LEU A N 1
ATOM 595 C CA . LEU A 1 78 ? -26.787 -0.914 30.847 1.00 96.06 78 LEU A CA 1
ATOM 596 C C . LEU A 1 78 ? -25.320 -1.263 31.157 1.00 96.06 78 LEU A C 1
ATOM 598 O O . LEU A 1 78 ? -24.443 -0.911 30.367 1.00 96.06 78 LEU A O 1
ATOM 602 N N . ARG A 1 79 ? -25.027 -2.002 32.237 1.00 97.94 79 ARG A N 1
ATOM 603 C CA . ARG A 1 79 ? -23.665 -2.514 32.508 1.00 97.94 79 ARG A CA 1
ATOM 604 C C . ARG A 1 79 ? -23.180 -3.436 31.393 1.00 97.94 79 ARG A C 1
ATOM 606 O O . ARG A 1 79 ? -22.061 -3.268 30.911 1.00 97.94 79 ARG A O 1
ATOM 613 N N . SER A 1 80 ? -24.037 -4.350 30.944 1.00 97.06 80 SER A N 1
ATOM 614 C CA . SER A 1 80 ? -23.744 -5.261 29.833 1.00 97.06 80 SER A CA 1
ATOM 615 C C . SER A 1 80 ? -23.422 -4.491 28.545 1.00 97.06 80 SER A C 1
ATOM 617 O O . SER A 1 80 ? -22.474 -4.838 27.842 1.00 97.06 80 SER A O 1
ATOM 619 N N . SER A 1 81 ? -24.123 -3.380 28.278 1.00 97.38 81 SER A N 1
ATOM 620 C CA . SER A 1 81 ? -23.874 -2.551 27.089 1.00 97.38 81 SER A CA 1
ATOM 621 C C . SER A 1 81 ? -22.510 -1.859 27.126 1.00 97.38 81 SER A C 1
ATOM 623 O O . SER A 1 81 ? -21.808 -1.835 26.118 1.00 97.38 81 SER A O 1
ATOM 625 N N . LEU A 1 82 ? -22.071 -1.388 28.300 1.00 96.69 82 LEU A N 1
ATOM 626 C CA . LEU A 1 82 ? -20.738 -0.805 28.479 1.00 96.69 82 LEU A CA 1
ATOM 627 C C . LEU A 1 82 ? -19.625 -1.837 28.241 1.00 96.69 82 LEU A C 1
ATOM 629 O O . LEU A 1 82 ? -18.598 -1.502 27.650 1.00 96.69 82 LEU A O 1
ATOM 633 N N . VAL A 1 83 ? -19.834 -3.097 28.643 1.00 97.88 83 VAL A N 1
ATOM 634 C CA . VAL A 1 83 ? -18.884 -4.193 28.380 1.00 97.88 83 VAL A CA 1
ATOM 635 C C . VAL A 1 83 ? -18.790 -4.503 26.881 1.00 97.88 83 VAL A C 1
ATOM 637 O O . VAL A 1 83 ? -17.680 -4.670 26.371 1.00 97.88 83 VAL A O 1
ATOM 640 N N . LEU A 1 84 ? -19.915 -4.528 26.155 1.00 97.19 84 LEU A N 1
ATOM 641 C CA . LEU A 1 84 ? -19.912 -4.720 24.698 1.00 97.19 84 LEU A CA 1
ATOM 642 C C . LEU A 1 84 ? -19.218 -3.562 23.967 1.00 97.19 84 LEU A C 1
ATOM 644 O O . LEU A 1 84 ? -18.379 -3.813 23.104 1.00 97.19 84 LEU A O 1
ATOM 648 N N . VAL A 1 85 ? -19.482 -2.308 24.353 1.00 96.75 85 VAL A N 1
ATOM 649 C CA . VAL A 1 85 ? -18.805 -1.129 23.779 1.00 96.75 85 VAL A CA 1
ATOM 650 C C . VAL A 1 85 ? -17.294 -1.188 24.012 1.00 96.75 85 VAL A C 1
ATOM 652 O O . VAL A 1 85 ? -16.528 -0.974 23.073 1.00 96.75 85 VAL A O 1
ATOM 655 N N . GLN A 1 86 ? -16.841 -1.544 25.219 1.00 96.62 86 GLN A N 1
ATOM 656 C CA . GLN A 1 86 ? -15.410 -1.714 25.492 1.00 96.62 86 GLN A CA 1
ATOM 657 C C . GLN A 1 86 ? -14.796 -2.816 24.609 1.00 96.62 86 GLN A C 1
ATOM 659 O O . GLN A 1 86 ? -13.746 -2.604 24.004 1.00 96.62 86 GLN A O 1
ATOM 664 N N . ARG A 1 87 ? -15.487 -3.954 24.453 1.00 98.00 87 ARG A N 1
ATOM 665 C CA . ARG A 1 87 ? -15.061 -5.056 23.574 1.00 98.00 87 ARG A CA 1
ATOM 666 C C . ARG A 1 87 ? -14.982 -4.638 22.099 1.00 98.00 87 ARG A C 1
ATOM 668 O O . ARG A 1 87 ? -14.064 -5.075 21.413 1.00 98.00 87 ARG A O 1
ATOM 675 N N . MET A 1 88 ? -15.890 -3.786 21.613 1.00 97.06 88 MET A N 1
ATOM 676 C CA . MET A 1 88 ? -15.802 -3.216 20.259 1.00 97.06 88 MET A CA 1
ATOM 677 C C . MET A 1 88 ? -14.567 -2.328 20.095 1.00 97.06 88 MET A C 1
ATOM 679 O O . MET A 1 88 ? -13.844 -2.482 19.117 1.00 97.06 88 MET A O 1
ATOM 683 N N . VAL A 1 89 ? -14.295 -1.441 21.060 1.00 97.06 89 VAL A N 1
ATOM 684 C CA . VAL A 1 89 ? -13.120 -0.552 21.028 1.00 97.06 89 VAL A CA 1
ATOM 685 C C . VAL A 1 89 ? -11.814 -1.350 21.020 1.00 97.06 89 VAL A C 1
ATOM 687 O O . VAL A 1 89 ? -10.879 -0.983 20.311 1.00 97.06 89 VAL A O 1
ATOM 690 N N . ASP A 1 90 ? -11.739 -2.448 21.773 1.00 97.31 90 ASP A N 1
ATOM 691 C CA . ASP A 1 90 ? -10.546 -3.297 21.796 1.00 97.31 90 ASP A CA 1
ATOM 692 C C . ASP A 1 90 ? -10.377 -4.104 20.493 1.00 97.31 90 ASP A C 1
ATOM 694 O O . ASP A 1 90 ? -9.266 -4.171 19.971 1.00 97.31 90 ASP A O 1
ATOM 698 N N . LEU A 1 91 ? -11.465 -4.596 19.884 1.00 97.25 91 LEU A N 1
ATOM 699 C CA . LEU A 1 91 ? -11.423 -5.191 18.537 1.00 97.25 91 LEU A CA 1
ATOM 700 C C . LEU A 1 91 ? -11.007 -4.175 17.457 1.00 97.25 91 LEU A C 1
ATOM 702 O O . LEU A 1 91 ? -10.212 -4.508 16.580 1.00 97.25 91 LEU A O 1
ATOM 706 N N . ASP A 1 92 ? -11.500 -2.935 17.524 1.00 94.94 92 ASP A N 1
ATOM 707 C CA . ASP A 1 92 ? -11.128 -1.864 16.589 1.00 94.94 92 ASP A CA 1
ATOM 708 C C . ASP A 1 92 ? -9.633 -1.495 16.717 1.00 94.94 92 ASP A C 1
ATOM 710 O O . ASP A 1 92 ? -8.952 -1.300 15.707 1.00 94.94 92 ASP A O 1
ATOM 714 N N . ARG A 1 93 ? -9.080 -1.498 17.941 1.00 93.94 93 ARG A N 1
ATOM 715 C CA . ARG A 1 93 ? -7.631 -1.347 18.191 1.00 93.94 93 ARG A CA 1
ATOM 716 C C . ARG A 1 93 ? -6.815 -2.508 17.622 1.00 93.94 93 ARG A C 1
ATOM 718 O O . ARG A 1 93 ? -5.788 -2.264 16.989 1.00 93.94 93 ARG A O 1
ATOM 725 N N . ASP A 1 94 ? -7.258 -3.747 17.827 1.00 95.25 94 ASP A N 1
ATOM 726 C CA . ASP A 1 94 ? -6.574 -4.939 17.312 1.00 95.25 94 ASP A CA 1
ATOM 727 C C . ASP A 1 94 ? -6.567 -4.974 15.775 1.00 95.25 94 ASP A C 1
ATOM 729 O O . ASP A 1 94 ? -5.553 -5.337 15.172 1.00 95.25 94 ASP A O 1
ATOM 733 N N . MET A 1 95 ? -7.652 -4.537 15.124 1.00 94.50 95 MET A N 1
ATOM 734 C CA . MET A 1 95 ? -7.707 -4.396 13.665 1.00 94.50 95 MET A CA 1
ATOM 735 C C . MET A 1 95 ? -6.736 -3.332 13.137 1.00 94.50 95 MET A C 1
ATOM 737 O O . MET A 1 95 ? -6.025 -3.604 12.170 1.00 94.50 95 MET A O 1
ATOM 741 N N . GLU A 1 96 ? -6.650 -2.152 13.761 1.00 90.44 96 GLU A N 1
ATOM 742 C CA . GLU A 1 96 ? -5.704 -1.109 13.328 1.00 90.44 96 GLU A CA 1
ATOM 743 C C . GLU A 1 96 ? -4.242 -1.539 13.573 1.00 90.44 96 GLU A C 1
ATOM 745 O O . GLU A 1 96 ? -3.377 -1.349 12.716 1.00 90.44 96 GLU A O 1
ATOM 750 N N . ALA A 1 97 ? -3.963 -2.225 14.688 1.00 87.56 97 ALA A N 1
ATOM 751 C CA . ALA A 1 97 ? -2.651 -2.817 14.955 1.00 87.56 97 ALA A CA 1
ATOM 752 C C . ALA A 1 97 ? -2.282 -3.922 13.946 1.00 87.56 97 ALA A C 1
ATOM 754 O O . ALA A 1 97 ? -1.113 -4.058 13.573 1.00 87.56 97 ALA A O 1
ATOM 755 N N . LEU A 1 98 ? -3.256 -4.715 13.488 1.00 94.06 98 LEU A N 1
ATOM 756 C CA . LEU A 1 98 ? -3.059 -5.722 12.445 1.00 94.06 98 LEU A CA 1
ATOM 757 C C . LEU A 1 98 ? -2.804 -5.069 11.082 1.00 94.06 98 LEU A C 1
ATOM 759 O O . LEU A 1 98 ? -1.880 -5.484 10.383 1.00 94.06 98 LEU A O 1
ATOM 763 N N . LYS A 1 99 ? -3.564 -4.030 10.727 1.00 90.50 99 LYS A N 1
ATOM 764 C CA . LYS A 1 99 ? -3.381 -3.239 9.502 1.00 90.50 99 LYS A CA 1
ATOM 765 C C . LYS A 1 99 ? -1.974 -2.640 9.423 1.00 90.50 99 LYS A C 1
ATOM 767 O O . LYS A 1 99 ? -1.286 -2.870 8.436 1.00 90.50 99 LYS A O 1
ATOM 772 N N . GLY A 1 100 ? -1.477 -2.025 10.501 1.00 83.94 100 GLY A N 1
ATOM 773 C CA . GLY A 1 100 ? -0.092 -1.534 10.556 1.00 83.94 100 GLY A CA 1
ATOM 774 C C . GLY A 1 100 ? 0.969 -2.628 10.335 1.00 83.94 100 GLY A C 1
ATOM 775 O O . GLY A 1 100 ? 2.004 -2.377 9.715 1.00 83.94 100 GLY A O 1
ATOM 776 N N . ARG A 1 101 ? 0.709 -3.874 10.768 1.00 89.19 101 ARG A N 1
ATOM 777 C CA . ARG A 1 101 ? 1.575 -5.028 10.445 1.00 89.19 101 ARG A CA 1
ATOM 778 C C . ARG A 1 101 ? 1.443 -5.467 8.987 1.00 89.19 101 ARG A C 1
ATOM 780 O O . ARG A 1 101 ? 2.454 -5.819 8.392 1.00 89.19 101 ARG A O 1
ATOM 787 N N . GLN A 1 102 ? 0.238 -5.440 8.412 1.00 90.50 102 GLN A N 1
ATOM 788 C CA . GLN A 1 102 ? 0.027 -5.724 6.988 1.00 90.50 102 GLN A CA 1
ATOM 789 C C . GLN A 1 102 ? 0.766 -4.709 6.109 1.00 90.50 102 GLN A C 1
ATOM 791 O O . GLN A 1 102 ? 1.462 -5.125 5.189 1.00 90.50 102 GLN A O 1
ATOM 796 N N . ASP A 1 103 ? 0.693 -3.415 6.426 1.00 86.19 103 ASP A N 1
ATOM 797 C CA . ASP A 1 103 ? 1.401 -2.361 5.692 1.00 86.19 103 ASP A CA 1
ATOM 798 C C . ASP A 1 103 ? 2.931 -2.513 5.808 1.00 86.19 103 ASP A C 1
ATOM 800 O O . ASP A 1 103 ? 3.641 -2.436 4.804 1.00 86.19 103 ASP A O 1
ATOM 804 N N . SER A 1 104 ? 3.448 -2.837 7.001 1.00 86.19 104 SER A N 1
ATOM 805 C CA . SER A 1 104 ? 4.878 -3.128 7.201 1.00 86.19 104 SER A CA 1
ATOM 806 C C . SER A 1 104 ? 5.349 -4.370 6.431 1.00 86.19 104 SER A C 1
ATOM 808 O O . SER A 1 104 ? 6.392 -4.335 5.778 1.00 86.19 104 SER A O 1
ATOM 810 N N . LEU A 1 105 ? 4.581 -5.463 6.464 1.00 91.50 105 LEU A N 1
ATOM 811 C CA . LEU A 1 105 ? 4.905 -6.697 5.744 1.00 91.50 105 LEU A CA 1
ATOM 812 C C . LEU A 1 105 ? 4.836 -6.507 4.222 1.00 91.50 105 LEU A C 1
ATOM 814 O O . LEU A 1 105 ? 5.648 -7.055 3.480 1.00 91.50 105 LEU A O 1
ATOM 818 N N . LYS A 1 106 ? 3.877 -5.707 3.756 1.00 89.81 106 LYS A N 1
ATOM 819 C CA . LYS A 1 106 ? 3.716 -5.334 2.352 1.00 89.81 106 LYS A CA 1
ATOM 820 C C . LYS A 1 106 ? 4.930 -4.565 1.831 1.00 89.81 106 LYS A C 1
ATOM 822 O O . LYS A 1 106 ? 5.368 -4.825 0.715 1.00 89.81 106 LYS A O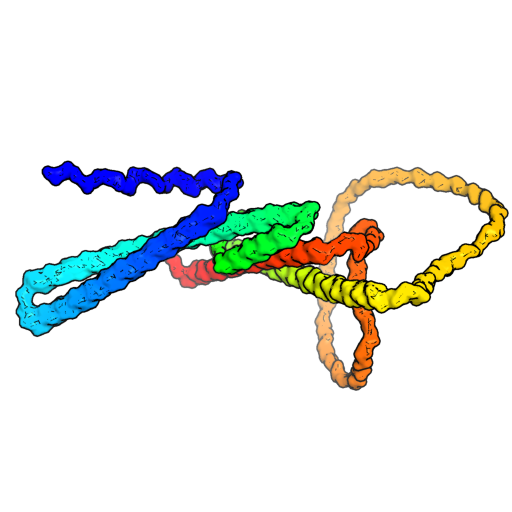 1
ATOM 827 N N . GLU A 1 107 ? 5.510 -3.687 2.647 1.00 84.62 107 GLU A N 1
ATOM 828 C CA . GLU A 1 107 ? 6.761 -3.001 2.314 1.00 84.62 107 GLU A CA 1
ATOM 829 C C . GLU A 1 107 ? 7.969 -3.954 2.320 1.00 84.62 107 GLU A C 1
ATOM 831 O O . GLU A 1 107 ? 8.767 -3.936 1.384 1.00 84.62 107 GLU A O 1
ATOM 836 N N . GLN A 1 108 ? 8.067 -4.867 3.295 1.00 87.69 108 GLN A N 1
ATOM 837 C CA . GLN A 1 108 ? 9.104 -5.914 3.301 1.00 87.69 108 GLN A CA 1
ATOM 838 C C . GLN A 1 108 ? 9.039 -6.794 2.040 1.00 87.69 108 GLN A C 1
ATOM 840 O O . GLN A 1 108 ? 10.070 -7.076 1.429 1.00 87.69 108 GLN A O 1
ATOM 845 N N . LEU A 1 109 ? 7.832 -7.169 1.599 1.00 91.69 109 LEU A N 1
ATOM 846 C CA . LEU A 1 109 ? 7.619 -7.897 0.346 1.00 91.69 109 LEU A CA 1
ATOM 847 C C . LEU A 1 109 ? 8.088 -7.103 -0.881 1.00 91.69 109 LEU A C 1
ATOM 849 O O . LEU A 1 109 ? 8.726 -7.692 -1.752 1.00 91.69 109 LEU A O 1
ATOM 853 N N . ARG A 1 110 ? 7.823 -5.789 -0.959 1.00 89.12 110 ARG A N 1
ATOM 854 C CA . ARG A 1 110 ? 8.337 -4.945 -2.058 1.00 89.12 110 ARG A CA 1
ATOM 855 C C . ARG A 1 110 ? 9.855 -4.939 -2.097 1.00 89.12 110 ARG A C 1
ATOM 857 O O . ARG A 1 110 ? 10.417 -5.217 -3.147 1.00 89.12 110 ARG A O 1
ATOM 864 N N . LEU A 1 111 ? 10.507 -4.685 -0.962 1.00 85.69 111 LEU A N 1
ATOM 865 C CA . LEU A 1 111 ? 11.969 -4.660 -0.871 1.00 85.69 111 LEU A CA 1
ATOM 866 C C . LEU A 1 111 ? 12.588 -6.012 -1.260 1.00 85.69 111 LEU A C 1
ATOM 868 O O . LEU A 1 111 ? 13.605 -6.046 -1.952 1.00 85.69 111 LEU A O 1
ATOM 872 N N . ALA A 1 112 ? 11.952 -7.124 -0.875 1.00 89.31 112 ALA A N 1
ATOM 873 C CA . ALA A 1 112 ? 12.375 -8.465 -1.272 1.00 89.31 112 ALA A CA 1
ATOM 874 C C . ALA A 1 112 ? 12.216 -8.713 -2.787 1.00 89.31 112 ALA A C 1
ATOM 876 O O . ALA A 1 112 ? 13.130 -9.259 -3.411 1.00 89.31 112 ALA A O 1
ATOM 877 N N . TYR A 1 113 ? 11.106 -8.279 -3.402 1.00 90.56 113 TYR A N 1
ATOM 878 C CA . TYR A 1 113 ? 10.946 -8.345 -4.859 1.00 90.56 113 TYR A CA 1
ATOM 879 C C . TYR A 1 113 ? 11.923 -7.431 -5.593 1.00 90.56 113 TYR A C 1
ATOM 881 O O . TYR A 1 113 ? 12.536 -7.886 -6.549 1.00 90.56 113 TYR A O 1
ATOM 889 N N . ASP A 1 114 ? 12.105 -6.183 -5.164 1.00 85.94 114 ASP A N 1
ATOM 890 C CA . ASP A 1 114 ? 12.994 -5.219 -5.822 1.00 85.94 114 ASP A CA 1
ATOM 891 C C . ASP A 1 114 ? 14.452 -5.700 -5.791 1.00 85.94 114 ASP A C 1
ATOM 893 O O . ASP A 1 114 ? 15.158 -5.625 -6.803 1.00 85.94 114 ASP A O 1
ATOM 897 N N . TRP A 1 115 ? 14.880 -6.301 -4.675 1.00 88.38 115 TRP A N 1
ATOM 898 C CA . TRP A 1 115 ? 16.172 -6.979 -4.583 1.00 88.38 115 TRP A CA 1
ATOM 899 C C . TRP A 1 115 ? 16.286 -8.136 -5.584 1.00 88.38 115 TRP A C 1
ATOM 901 O O . TRP A 1 115 ? 17.246 -8.186 -6.354 1.00 88.38 115 TRP A O 1
ATOM 911 N N . GLU A 1 116 ? 15.308 -9.047 -5.623 1.00 89.19 116 GLU A N 1
ATOM 912 C CA . GLU A 1 116 ? 15.378 -10.242 -6.474 1.00 89.19 116 GLU A CA 1
ATOM 913 C C . GLU A 1 116 ? 15.186 -9.926 -7.971 1.00 89.19 116 GLU A C 1
ATOM 915 O O . GLU A 1 116 ? 15.850 -10.524 -8.817 1.00 89.19 116 GLU A O 1
ATOM 920 N N . ILE A 1 117 ? 14.382 -8.916 -8.314 1.00 87.06 117 ILE A N 1
ATOM 921 C CA . ILE A 1 117 ? 14.318 -8.286 -9.643 1.00 87.06 117 ILE A CA 1
ATOM 922 C C . ILE A 1 117 ? 15.708 -7.764 -10.029 1.00 87.06 117 ILE A C 1
ATOM 924 O O . ILE A 1 117 ? 16.192 -8.052 -11.126 1.00 87.06 117 ILE A O 1
ATOM 928 N N . GLY A 1 118 ? 16.395 -7.074 -9.113 1.00 84.31 118 GLY A N 1
ATOM 929 C CA . GLY A 1 118 ? 17.780 -6.639 -9.291 1.00 84.31 118 GLY A CA 1
ATOM 930 C C . GLY A 1 118 ? 18.750 -7.800 -9.547 1.00 84.31 118 GLY A C 1
ATOM 931 O O . GLY A 1 118 ? 19.555 -7.732 -10.484 1.00 84.31 118 GLY A O 1
ATOM 932 N N . THR A 1 119 ? 18.657 -8.901 -8.784 1.00 87.31 119 THR A N 1
ATOM 933 C CA . THR A 1 119 ? 19.516 -10.078 -9.021 1.00 87.31 119 THR A CA 1
ATOM 934 C C . THR A 1 119 ? 19.203 -10.755 -10.357 1.00 87.31 119 THR A C 1
ATOM 936 O O . THR A 1 119 ? 20.131 -11.164 -11.057 1.00 87.31 119 THR A O 1
ATOM 939 N N . LEU A 1 120 ? 17.930 -10.841 -10.759 1.00 85.88 120 LEU A N 1
ATOM 940 C CA . LEU A 1 120 ? 17.508 -11.397 -12.048 1.00 85.88 120 LEU A CA 1
ATOM 941 C C . LEU A 1 120 ? 17.993 -10.550 -13.226 1.00 85.88 120 LEU A C 1
ATOM 943 O O . LEU A 1 120 ? 18.546 -11.111 -14.170 1.00 85.88 120 LEU A O 1
ATOM 947 N N . ILE A 1 121 ? 17.892 -9.219 -13.155 1.00 81.81 121 ILE A N 1
ATOM 948 C CA . ILE A 1 121 ? 18.441 -8.310 -14.174 1.00 81.81 121 ILE A CA 1
ATOM 949 C C . ILE A 1 121 ? 19.966 -8.481 -14.291 1.00 81.81 121 ILE A C 1
ATOM 951 O O . ILE A 1 121 ? 20.494 -8.521 -15.404 1.00 81.81 121 ILE A O 1
ATOM 955 N N . GLN A 1 122 ? 20.685 -8.645 -13.172 1.00 82.25 122 GLN A N 1
ATOM 956 C CA . GLN A 1 122 ? 22.134 -8.888 -13.189 1.00 82.25 122 GLN A CA 1
ATOM 957 C C . GLN A 1 122 ? 22.512 -10.284 -13.725 1.00 82.25 122 GLN A C 1
ATOM 959 O O . GLN A 1 122 ? 23.568 -10.441 -14.339 1.00 82.25 122 GLN A O 1
ATOM 964 N N . LYS A 1 123 ? 21.681 -11.310 -13.503 1.00 85.88 123 LYS A N 1
ATOM 965 C CA . LYS A 1 123 ? 21.870 -12.646 -14.097 1.00 85.88 123 LYS A CA 1
ATOM 966 C C . LYS A 1 123 ? 21.629 -12.589 -15.613 1.00 85.88 123 LYS A C 1
ATOM 968 O O . LYS A 1 123 ? 22.489 -13.021 -16.378 1.00 85.88 123 LYS A O 1
ATOM 973 N N . LEU A 1 124 ? 20.523 -11.973 -16.038 1.00 85.75 124 LEU A N 1
ATOM 974 C CA . LEU A 1 124 ? 20.130 -11.819 -17.443 1.00 85.75 124 LEU A CA 1
ATOM 975 C C . LEU A 1 124 ? 21.140 -11.019 -18.275 1.00 85.75 124 LEU A C 1
ATOM 977 O O . LEU A 1 124 ? 21.403 -11.390 -19.414 1.00 85.75 124 LEU A O 1
ATOM 981 N N . SER A 1 125 ? 21.761 -9.976 -17.711 1.00 82.00 125 SER A N 1
ATOM 982 C CA . SER A 1 125 ? 22.801 -9.202 -18.412 1.00 82.00 125 SER A CA 1
ATOM 983 C C . SER A 1 125 ? 24.129 -9.949 -18.595 1.00 82.00 125 SER A C 1
ATOM 985 O O . SER A 1 125 ? 24.963 -9.524 -19.391 1.00 82.00 125 SER A O 1
ATOM 987 N N . ARG A 1 126 ? 24.344 -11.057 -17.872 1.00 89.50 126 ARG A N 1
ATOM 988 C CA . ARG A 1 126 ? 25.492 -11.962 -18.065 1.00 89.50 126 ARG A CA 1
ATOM 989 C C . ARG A 1 126 ? 25.160 -13.112 -19.008 1.00 89.50 126 ARG A C 1
ATOM 991 O O . ARG A 1 126 ? 26.024 -13.545 -19.764 1.00 89.50 126 ARG A O 1
ATOM 998 N N . GLN A 1 127 ? 23.936 -13.627 -18.930 1.00 88.94 127 GLN A N 1
ATOM 999 C CA . GLN A 1 127 ? 23.446 -14.707 -19.772 1.00 88.94 127 GLN A CA 1
ATOM 1000 C C . GLN A 1 127 ? 21.930 -14.551 -19.979 1.00 88.94 127 GLN A C 1
ATOM 1002 O O . GLN A 1 127 ? 21.173 -14.763 -19.026 1.00 88.94 127 GLN A O 1
ATOM 1007 N N . PRO A 1 128 ? 21.461 -14.226 -21.198 1.00 84.62 128 PRO A N 1
ATOM 1008 C CA . PRO A 1 128 ? 20.035 -14.184 -21.479 1.00 84.62 128 PRO A CA 1
ATOM 1009 C C . PRO A 1 128 ? 19.460 -15.605 -21.417 1.00 84.62 128 PRO A C 1
ATOM 1011 O O . PRO A 1 128 ? 19.863 -16.495 -22.167 1.00 84.62 128 PRO A O 1
ATOM 1014 N N . ASP A 1 129 ? 18.504 -15.811 -20.514 1.00 91.56 129 ASP A N 1
ATOM 1015 C CA . ASP A 1 129 ? 17.724 -17.040 -20.391 1.00 91.56 129 ASP A CA 1
ATOM 1016 C C . ASP A 1 129 ? 16.232 -16.699 -20.344 1.00 91.56 129 ASP A C 1
ATOM 1018 O O . ASP A 1 129 ? 15.778 -15.837 -19.588 1.00 91.56 129 ASP A O 1
ATOM 1022 N N . ARG A 1 130 ? 15.451 -17.423 -21.145 1.00 84.50 130 ARG A N 1
ATOM 1023 C CA . ARG A 1 130 ? 13.995 -17.301 -21.202 1.00 84.50 130 ARG A CA 1
ATOM 1024 C C . ARG A 1 130 ? 13.332 -17.722 -19.885 1.00 84.50 130 ARG A C 1
ATOM 1026 O O . ARG A 1 130 ? 12.281 -17.174 -19.550 1.00 84.50 130 ARG A O 1
ATOM 1033 N N . GLY A 1 131 ? 13.929 -18.658 -19.142 1.00 90.19 131 GLY A N 1
ATOM 1034 C CA . GLY A 1 131 ? 13.479 -19.038 -17.802 1.00 90.19 131 GLY A CA 1
ATOM 1035 C C . GLY A 1 131 ? 13.569 -17.862 -16.831 1.00 90.19 131 GLY A C 1
ATOM 1036 O O . GLY A 1 131 ? 12.548 -17.420 -16.301 1.00 90.19 131 GLY A O 1
ATOM 1037 N N . LEU A 1 132 ? 14.769 -17.290 -16.688 1.00 88.25 132 LEU A N 1
ATOM 1038 C CA . LEU A 1 132 ? 15.008 -16.091 -15.874 1.00 88.25 132 LEU A CA 1
ATOM 1039 C C . LEU A 1 132 ? 14.156 -14.884 -16.304 1.00 88.25 132 LEU A C 1
ATOM 1041 O O . LEU A 1 132 ? 13.649 -14.171 -15.442 1.00 88.25 132 LEU A O 1
ATOM 1045 N N . LEU A 1 133 ? 13.945 -14.666 -17.608 1.00 84.38 133 LEU A N 1
ATOM 1046 C CA . LEU A 1 133 ? 13.076 -13.588 -18.103 1.00 84.38 133 LEU A CA 1
ATOM 1047 C C . LEU A 1 133 ? 11.611 -13.793 -17.685 1.00 84.38 133 LEU A C 1
ATOM 1049 O O . LEU A 1 133 ? 10.949 -12.846 -17.272 1.00 84.38 133 LEU A O 1
ATOM 1053 N N . THR A 1 134 ? 11.113 -15.032 -17.737 1.00 87.06 134 THR A N 1
ATOM 1054 C CA . THR A 1 134 ? 9.748 -15.361 -17.290 1.00 87.06 134 THR A CA 1
ATOM 1055 C C . THR A 1 134 ? 9.597 -15.144 -15.780 1.00 87.06 134 THR A C 1
ATOM 1057 O O . THR A 1 134 ? 8.581 -14.620 -15.328 1.00 87.06 134 THR A O 1
ATOM 1060 N N . GLN A 1 135 ? 10.622 -15.493 -14.995 1.00 90.56 135 GLN A N 1
ATOM 1061 C CA . GLN A 1 135 ? 10.647 -15.245 -13.552 1.00 90.56 135 GLN A CA 1
ATOM 1062 C C . GLN A 1 135 ? 10.709 -13.742 -13.224 1.00 90.56 135 GLN A C 1
ATOM 1064 O O . GLN A 1 135 ? 10.019 -13.295 -12.310 1.00 90.56 135 GLN A O 1
ATOM 1069 N N . LEU A 1 136 ? 11.479 -12.960 -13.990 1.00 88.19 136 LEU A N 1
ATOM 1070 C CA . LEU A 1 136 ? 11.549 -11.503 -13.857 1.00 88.19 136 LEU A CA 1
ATOM 1071 C C . LEU A 1 136 ? 10.175 -10.861 -14.088 1.00 88.19 136 LEU A C 1
ATOM 1073 O O . LEU A 1 136 ? 9.746 -10.058 -13.265 1.00 88.19 136 LEU A O 1
ATOM 1077 N N . MET A 1 137 ? 9.471 -11.259 -15.154 1.00 85.19 137 MET A N 1
ATOM 1078 C CA . MET A 1 137 ? 8.113 -10.778 -15.433 1.00 85.19 137 MET A CA 1
ATOM 1079 C C . MET A 1 137 ? 7.137 -11.118 -14.299 1.00 85.19 137 MET A C 1
ATOM 1081 O O . MET A 1 137 ? 6.387 -10.248 -13.870 1.00 85.19 137 MET A O 1
ATOM 1085 N N . LEU A 1 138 ? 7.179 -12.350 -13.772 1.00 91.00 138 LEU A N 1
ATOM 1086 C CA . LEU A 1 138 ? 6.320 -12.767 -12.657 1.00 91.00 138 LEU A CA 1
ATOM 1087 C C . LEU A 1 138 ? 6.571 -11.932 -11.391 1.00 91.00 138 LEU A C 1
ATOM 1089 O O . LEU A 1 138 ? 5.625 -11.514 -10.730 1.00 91.00 138 LEU A O 1
ATOM 1093 N N . TYR A 1 139 ? 7.834 -11.677 -11.040 1.00 90.56 139 TYR A N 1
ATOM 1094 C CA . TYR A 1 139 ? 8.151 -10.847 -9.876 1.00 90.56 139 TYR A CA 1
ATOM 1095 C C . TYR A 1 139 ? 7.808 -9.372 -10.093 1.00 90.56 139 TYR A C 1
ATOM 1097 O O . TYR A 1 139 ? 7.394 -8.724 -9.139 1.00 90.56 139 TYR A O 1
ATOM 1105 N N . GLN A 1 140 ? 7.909 -8.851 -11.318 1.00 87.31 140 GLN A N 1
ATOM 1106 C CA . GLN A 1 140 ? 7.439 -7.502 -11.645 1.00 87.31 140 GLN A CA 1
ATOM 1107 C C . GLN A 1 140 ? 5.915 -7.386 -11.509 1.00 87.31 140 GLN A C 1
ATOM 1109 O O . GLN A 1 140 ? 5.452 -6.469 -10.839 1.00 87.31 140 GLN A O 1
ATOM 1114 N N . GLU A 1 141 ? 5.143 -8.342 -12.036 1.00 86.69 141 GLU A N 1
ATOM 1115 C CA . GLU A 1 141 ? 3.679 -8.385 -11.886 1.00 86.69 141 GLU A CA 1
ATOM 1116 C C . GLU A 1 141 ? 3.258 -8.461 -10.406 1.00 86.69 141 GLU A C 1
ATOM 1118 O O . GLU A 1 141 ? 2.416 -7.689 -9.950 1.00 86.69 141 GLU A O 1
ATOM 1123 N N . GLU A 1 142 ? 3.888 -9.336 -9.619 1.00 91.38 142 GLU A N 1
ATOM 1124 C CA . GLU A 1 142 ? 3.614 -9.475 -8.181 1.00 91.38 142 GLU A CA 1
ATOM 1125 C C . GLU A 1 142 ? 4.012 -8.213 -7.390 1.00 91.38 142 GLU A C 1
ATOM 1127 O O . GLU A 1 142 ? 3.292 -7.788 -6.484 1.00 91.38 142 GLU A O 1
ATOM 1132 N N . ARG A 1 143 ? 5.122 -7.560 -7.758 1.00 89.81 143 ARG A N 1
ATOM 1133 C CA . ARG A 1 143 ? 5.573 -6.287 -7.175 1.00 89.81 143 ARG A CA 1
ATOM 1134 C C . ARG A 1 143 ? 4.631 -5.134 -7.521 1.00 89.81 143 ARG A C 1
ATOM 1136 O O . ARG A 1 143 ? 4.323 -4.319 -6.652 1.00 89.81 143 ARG A O 1
ATOM 1143 N N . GLU A 1 144 ? 4.130 -5.082 -8.753 1.00 84.94 144 GLU A N 1
ATOM 1144 C CA . GLU A 1 144 ? 3.096 -4.137 -9.186 1.00 84.94 144 GLU A CA 1
ATOM 1145 C C . GLU A 1 144 ? 1.750 -4.396 -8.493 1.00 84.94 144 GLU A C 1
ATOM 1147 O O . GLU A 1 144 ? 1.070 -3.438 -8.121 1.00 84.94 144 GLU A O 1
ATOM 1152 N N . ALA A 1 145 ? 1.391 -5.656 -8.222 1.00 87.12 145 ALA A N 1
ATOM 1153 C CA . ALA A 1 145 ? 0.174 -6.027 -7.495 1.00 87.12 145 ALA A CA 1
ATOM 1154 C C . ALA A 1 145 ? 0.189 -5.592 -6.014 1.00 87.12 145 ALA A C 1
ATOM 1156 O O . ALA A 1 145 ? -0.862 -5.281 -5.447 1.00 87.12 145 ALA A O 1
ATOM 1157 N N . LEU A 1 146 ? 1.368 -5.464 -5.388 1.00 86.75 146 LEU A N 1
ATOM 1158 C CA . LEU A 1 146 ? 1.504 -4.776 -4.093 1.00 86.75 146 LEU A CA 1
ATOM 1159 C C . LEU A 1 146 ? 1.228 -3.260 -4.198 1.00 86.75 146 LEU A C 1
ATOM 1161 O O . LEU A 1 146 ? 1.053 -2.585 -3.178 1.00 86.75 146 LEU A O 1
ATOM 1165 N N . GLY A 1 147 ? 1.162 -2.704 -5.406 1.00 78.75 147 GLY A N 1
ATOM 1166 C CA . GLY A 1 147 ? 0.878 -1.301 -5.683 1.00 78.75 147 GLY A CA 1
ATOM 1167 C C . GLY A 1 147 ? 1.985 -0.344 -5.238 1.00 78.75 147 GLY A C 1
ATOM 1168 O O . GLY A 1 147 ? 2.863 -0.679 -4.444 1.00 78.75 147 GLY A O 1
ATOM 1169 N N . THR A 1 148 ? 1.899 0.900 -5.702 1.00 63.25 148 THR A N 1
ATOM 1170 C CA . THR A 1 148 ? 2.852 1.991 -5.427 1.00 63.25 148 THR A CA 1
ATOM 1171 C C . THR A 1 148 ? 2.606 2.666 -4.072 1.00 63.25 148 THR A C 1
ATOM 1173 O O . THR A 1 148 ? 2.602 3.891 -3.977 1.00 63.25 148 THR A O 1
ATOM 1176 N N . GLY A 1 149 ? 2.295 1.893 -3.030 1.00 52.94 149 GLY A N 1
ATOM 1177 C CA . GLY A 1 149 ? 1.966 2.452 -1.718 1.00 52.94 149 GLY A CA 1
ATOM 1178 C C . GLY A 1 149 ? 3.176 3.169 -1.138 1.00 52.94 149 GLY A C 1
ATOM 1179 O O . GLY A 1 149 ? 4.129 2.500 -0.750 1.00 52.94 149 GLY A O 1
ATOM 1180 N N . MET A 1 150 ? 3.108 4.499 -1.095 1.00 45.84 150 MET A N 1
ATOM 1181 C CA . MET A 1 150 ? 4.177 5.412 -0.689 1.00 45.84 150 MET A CA 1
ATOM 1182 C C . MET A 1 150 ? 4.450 5.336 0.822 1.00 45.84 150 MET A C 1
ATOM 1184 O O . MET A 1 150 ? 4.221 6.284 1.567 1.00 45.84 150 MET A O 1
ATOM 1188 N N . VAL A 1 151 ? 4.951 4.193 1.290 1.00 44.66 151 VAL A N 1
ATOM 1189 C CA . VAL A 1 151 ? 5.655 4.129 2.570 1.00 44.66 151 VAL A CA 1
ATOM 1190 C C . VAL A 1 151 ? 7.016 4.757 2.316 1.00 44.66 151 VAL A C 1
ATOM 1192 O O . VAL A 1 151 ? 7.748 4.307 1.441 1.00 44.66 151 VAL A O 1
ATOM 1195 N N . GLY A 1 152 ? 7.320 5.840 3.029 1.00 44.50 152 GLY A N 1
ATOM 1196 C CA . GLY A 1 152 ? 8.512 6.654 2.802 1.00 44.50 152 GLY A CA 1
ATOM 1197 C C . GLY A 1 152 ? 9.813 5.952 3.186 1.00 44.50 152 GLY A C 1
ATOM 1198 O O . GLY A 1 152 ? 10.464 6.357 4.149 1.00 44.50 152 GLY A O 1
ATOM 1199 N N . THR A 1 153 ? 10.225 4.948 2.410 1.00 41.66 153 THR A N 1
ATOM 1200 C CA . THR A 1 153 ? 11.625 4.544 2.297 1.00 41.66 153 THR A CA 1
ATOM 1201 C C . THR A 1 153 ? 12.418 5.788 1.920 1.00 41.66 153 THR A C 1
ATOM 1203 O O . THR A 1 153 ? 12.192 6.427 0.893 1.00 41.66 153 THR A O 1
ATOM 1206 N N . GLY A 1 154 ? 13.263 6.226 2.853 1.00 42.34 154 GLY A N 1
ATOM 1207 C CA . GLY A 1 154 ? 13.776 7.585 2.859 1.00 42.34 154 GLY A CA 1
ATOM 1208 C C . GLY A 1 154 ? 14.585 7.934 1.614 1.00 42.3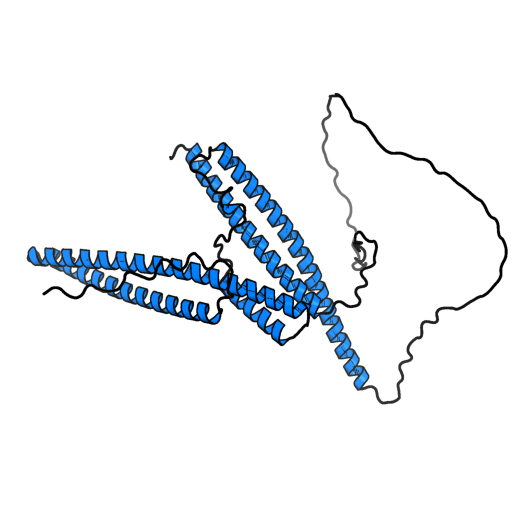4 154 GLY A C 1
ATOM 1209 O O . GLY A 1 154 ? 15.785 7.663 1.553 1.00 42.34 154 GLY A O 1
ATOM 1210 N N . LEU A 1 155 ? 13.969 8.719 0.723 1.00 46.16 155 LEU A N 1
ATOM 1211 C CA . LEU A 1 155 ? 14.583 9.956 0.235 1.00 46.16 155 LEU A CA 1
ATOM 1212 C C . LEU A 1 155 ? 15.469 10.503 1.362 1.00 46.16 155 LEU A C 1
ATOM 1214 O O . LEU A 1 155 ? 14.948 10.867 2.414 1.00 46.16 155 LEU A O 1
ATOM 1218 N N . ARG A 1 156 ? 16.798 10.512 1.179 1.00 49.62 156 ARG A N 1
ATOM 1219 C CA . ARG A 1 156 ? 17.774 10.848 2.244 1.00 49.62 156 ARG A CA 1
ATOM 1220 C C . ARG A 1 156 ? 17.596 12.246 2.852 1.00 49.62 156 ARG A C 1
ATOM 1222 O O . ARG A 1 156 ? 18.123 12.520 3.917 1.00 49.62 156 ARG A O 1
ATOM 1229 N N . TYR A 1 157 ? 16.773 13.062 2.211 1.00 55.66 157 TYR A N 1
ATOM 1230 C CA . TYR A 1 157 ? 16.133 14.279 2.702 1.00 55.66 157 TYR A CA 1
ATOM 1231 C C . TYR A 1 157 ? 15.200 14.074 3.925 1.00 55.66 157 TYR A C 1
ATOM 1233 O O . TYR A 1 157 ? 14.603 15.030 4.402 1.00 55.66 157 TYR A O 1
ATOM 1241 N N . GLY A 1 158 ? 15.006 12.839 4.401 1.00 58.75 158 GLY A N 1
ATOM 1242 C CA . GLY A 1 158 ? 13.902 12.430 5.272 1.00 58.75 158 GLY A CA 1
ATOM 1243 C C . GLY A 1 158 ? 13.752 13.198 6.587 1.00 58.75 158 GLY A C 1
ATOM 1244 O O . GLY A 1 158 ? 12.628 13.611 6.876 1.00 58.75 158 GLY A O 1
ATOM 1245 N N . GLU A 1 159 ? 14.845 13.373 7.338 1.00 62.72 159 GLU A N 1
ATOM 1246 C CA . GLU A 1 159 ? 14.870 14.067 8.641 1.00 62.72 159 GLU A CA 1
ATOM 1247 C C . GLU A 1 159 ? 15.101 15.579 8.493 1.00 62.72 159 GLU A C 1
ATOM 1249 O O . GLU A 1 159 ? 14.389 16.367 9.108 1.00 62.72 159 GLU A O 1
ATOM 1254 N N . GLU A 1 160 ? 16.028 16.004 7.627 1.00 70.12 160 GLU A N 1
ATOM 1255 C CA . GLU A 1 160 ? 16.328 17.430 7.393 1.00 70.12 160 GLU A CA 1
ATOM 1256 C C . GLU A 1 160 ? 15.137 18.192 6.773 1.00 70.12 160 GLU A C 1
ATOM 1258 O O . GLU A 1 160 ? 14.944 19.379 7.039 1.00 70.12 160 GLU A O 1
ATOM 1263 N N . MET A 1 161 ? 14.297 17.496 5.997 1.00 77.25 161 MET A N 1
ATOM 1264 C CA . MET A 1 161 ? 13.070 18.022 5.378 1.00 77.25 161 MET A CA 1
ATOM 1265 C C . MET A 1 161 ? 11.800 17.555 6.110 1.00 77.25 161 MET A C 1
ATOM 1267 O O . MET A 1 161 ? 10.741 17.391 5.494 1.00 77.25 161 MET A O 1
ATOM 1271 N N . ALA A 1 162 ? 11.899 17.303 7.416 1.00 84.56 162 ALA A N 1
ATOM 1272 C CA . ALA A 1 162 ? 10.756 17.303 8.322 1.00 84.56 162 ALA A CA 1
ATOM 1273 C C . ALA A 1 162 ? 10.551 18.711 8.910 1.00 84.56 162 ALA A C 1
ATOM 1275 O O . ALA A 1 162 ? 11.488 19.514 8.952 1.00 84.56 162 ALA A O 1
ATOM 1276 N N . ILE A 1 163 ? 9.326 18.995 9.364 1.00 84.50 163 ILE A N 1
ATOM 1277 C CA . ILE A 1 163 ? 9.027 20.195 10.152 1.00 84.50 163 ILE A CA 1
ATOM 1278 C C . ILE A 1 163 ? 9.510 19.927 11.580 1.00 84.50 163 ILE A C 1
ATOM 1280 O O . ILE A 1 163 ? 8.989 19.037 12.257 1.00 84.50 163 ILE A O 1
ATOM 1284 N N . GLY A 1 164 ? 10.550 20.640 12.000 1.00 88.38 164 GLY A N 1
ATOM 1285 C CA . GLY A 1 164 ? 11.071 20.609 13.363 1.00 88.38 164 GLY A CA 1
ATOM 1286 C C . GLY A 1 164 ? 10.221 21.462 14.313 1.00 88.38 164 GLY A C 1
ATOM 1287 O O . GLY A 1 164 ? 9.569 22.401 13.867 1.00 88.38 164 GLY A O 1
ATOM 1288 N N . PRO A 1 165 ? 10.245 21.194 15.633 1.00 85.94 165 PRO A N 1
ATOM 1289 C CA . PRO A 1 165 ? 9.514 22.000 16.619 1.00 85.94 165 PRO A CA 1
ATOM 1290 C C . PRO A 1 165 ? 10.072 23.425 16.786 1.00 85.94 165 PRO A C 1
ATOM 1292 O O . PRO A 1 165 ? 9.418 24.259 17.400 1.00 85.94 165 PRO A O 1
ATOM 1295 N N . GLU A 1 166 ? 11.273 23.685 16.264 1.00 90.31 166 GLU A N 1
ATOM 1296 C CA . GLU A 1 166 ? 11.932 24.996 16.263 1.00 90.31 166 GLU A CA 1
ATOM 1297 C C . GLU A 1 166 ? 11.813 25.712 14.901 1.00 90.31 166 GLU A C 1
ATOM 1299 O O . GLU A 1 166 ? 12.283 26.840 14.781 1.00 90.31 166 GLU A O 1
ATOM 1304 N N . ASP A 1 167 ? 11.233 25.071 13.872 1.00 90.25 167 ASP A N 1
ATOM 1305 C CA . ASP A 1 167 ? 11.190 25.636 12.518 1.00 90.25 167 ASP A CA 1
ATOM 1306 C C . ASP A 1 167 ? 10.247 26.851 12.463 1.00 90.25 167 ASP A C 1
ATOM 1308 O O . ASP A 1 167 ? 9.029 26.738 12.626 1.00 90.25 167 ASP A O 1
ATOM 1312 N N . GLY A 1 168 ? 10.790 28.024 12.147 1.00 92.25 168 GLY A N 1
ATOM 1313 C CA . GLY A 1 168 ? 9.996 29.221 11.894 1.00 92.25 168 GLY A CA 1
ATOM 1314 C C . GLY A 1 168 ? 9.230 29.163 10.560 1.00 92.25 168 GLY A C 1
ATOM 1315 O O . GLY A 1 168 ? 9.599 28.421 9.646 1.00 92.25 168 GLY A O 1
ATOM 1316 N N . PRO A 1 169 ? 8.214 30.027 10.356 1.00 92.19 169 PRO A N 1
ATOM 1317 C CA . PRO A 1 169 ? 7.429 30.057 9.115 1.00 92.19 169 PRO A CA 1
ATOM 1318 C C . PRO A 1 169 ? 8.270 30.367 7.863 1.00 92.19 169 PRO A C 1
ATOM 1320 O O . PRO A 1 169 ? 7.889 30.014 6.750 1.00 92.19 169 PRO A O 1
ATOM 1323 N N . GLU A 1 170 ? 9.427 31.010 8.019 1.00 93.50 170 GLU A N 1
ATOM 1324 C CA . GLU A 1 170 ? 10.366 31.241 6.917 1.00 93.50 170 GLU A CA 1
ATOM 1325 C C . GLU A 1 170 ? 11.190 29.983 6.581 1.00 93.50 170 GLU A C 1
ATOM 1327 O O . GLU A 1 170 ? 11.404 29.679 5.411 1.00 93.50 170 GLU A O 1
ATOM 1332 N N . GLU A 1 171 ? 11.576 29.184 7.577 1.00 92.69 171 GLU A N 1
ATOM 1333 C CA . GLU A 1 171 ? 12.311 27.927 7.372 1.00 92.69 171 GLU A CA 1
ATOM 1334 C C . GLU A 1 171 ? 11.400 26.854 6.760 1.00 92.69 171 GLU A C 1
ATOM 1336 O O . GLU A 1 171 ? 11.800 26.145 5.834 1.00 92.69 171 GLU A O 1
ATOM 1341 N N . ILE A 1 172 ? 10.133 26.797 7.188 1.00 91.38 172 ILE A N 1
ATOM 1342 C CA . ILE A 1 172 ? 9.113 25.928 6.585 1.00 91.38 172 ILE A CA 1
ATOM 1343 C C . ILE A 1 172 ? 8.844 26.352 5.128 1.00 91.38 172 ILE A C 1
ATOM 1345 O O . ILE A 1 172 ? 8.722 25.487 4.258 1.00 91.38 172 ILE A O 1
ATOM 1349 N N . ARG A 1 173 ? 8.822 27.661 4.815 1.00 92.69 173 ARG A N 1
ATOM 1350 C CA . ARG A 1 173 ? 8.737 28.159 3.426 1.00 92.69 173 ARG A CA 1
ATOM 1351 C C . ARG A 1 173 ? 9.935 27.703 2.591 1.00 92.69 173 ARG A C 1
ATOM 1353 O O . ARG A 1 173 ? 9.731 27.148 1.517 1.00 92.69 173 ARG A O 1
ATOM 1360 N N . GLN A 1 174 ? 11.160 27.868 3.084 1.00 92.75 174 GLN A N 1
ATOM 1361 C CA . GLN A 1 174 ? 12.371 27.465 2.356 1.00 92.75 174 GLN A CA 1
ATOM 1362 C C . GLN A 1 174 ? 12.427 25.947 2.120 1.00 92.75 174 GLN A C 1
ATOM 1364 O O . GLN A 1 174 ? 12.742 25.497 1.016 1.00 92.75 174 GLN A O 1
ATOM 1369 N N . LYS A 1 175 ? 12.044 25.137 3.118 1.00 92.88 175 LYS A N 1
ATOM 1370 C CA . LYS A 1 175 ? 11.912 23.678 2.965 1.00 92.88 175 LYS A CA 1
ATOM 1371 C C . LYS A 1 175 ? 10.834 23.298 1.937 1.00 92.88 175 LYS A C 1
ATOM 1373 O O . LYS A 1 175 ? 11.032 22.359 1.165 1.00 92.88 175 LYS A O 1
ATOM 1378 N N . MET A 1 176 ? 9.717 24.026 1.894 1.00 92.31 176 MET A N 1
ATOM 1379 C CA . MET A 1 176 ? 8.651 23.842 0.903 1.00 92.31 176 MET A CA 1
ATOM 1380 C C . MET A 1 176 ? 9.119 24.189 -0.518 1.00 92.31 176 MET A C 1
ATOM 1382 O O . MET A 1 176 ? 8.925 23.377 -1.418 1.00 92.31 176 MET A O 1
ATOM 1386 N N . GLU A 1 177 ? 9.767 25.338 -0.726 1.00 90.88 177 GLU A N 1
ATOM 1387 C CA . GLU A 1 177 ? 10.306 25.748 -2.034 1.00 90.88 177 GLU A CA 1
ATOM 1388 C C . GLU A 1 177 ? 11.324 24.723 -2.563 1.00 90.88 177 GLU A C 1
ATOM 1390 O O . GLU A 1 177 ? 11.223 24.272 -3.705 1.00 90.88 177 GLU A O 1
ATOM 1395 N N . LEU A 1 178 ? 12.229 24.241 -1.702 1.00 90.19 178 LEU A N 1
ATOM 1396 C CA . LEU A 1 178 ? 13.184 23.186 -2.053 1.00 90.19 178 LEU A CA 1
ATOM 1397 C C . LEU A 1 178 ? 12.498 21.848 -2.406 1.00 90.19 178 LEU A C 1
ATOM 1399 O O . LEU A 1 178 ? 12.965 21.139 -3.300 1.00 90.19 178 LEU A O 1
ATOM 1403 N N . MET A 1 179 ? 11.384 21.491 -1.754 1.00 88.88 179 MET A N 1
ATOM 1404 C CA . MET A 1 179 ? 10.569 20.336 -2.164 1.00 88.88 179 MET A CA 1
ATOM 1405 C C . MET A 1 179 ? 9.942 20.553 -3.551 1.00 88.88 179 MET A C 1
ATOM 1407 O O . MET A 1 179 ? 9.957 19.635 -4.371 1.00 88.88 179 MET A O 1
ATOM 1411 N N . GLU A 1 180 ? 9.426 21.744 -3.862 1.00 89.44 180 GLU A N 1
ATOM 1412 C CA . GLU A 1 180 ? 8.847 22.022 -5.186 1.00 89.44 180 GLU A CA 1
ATOM 1413 C C . GLU A 1 180 ? 9.903 21.974 -6.305 1.00 89.44 180 GLU A C 1
ATOM 1415 O O . GLU A 1 180 ? 9.668 21.332 -7.332 1.00 89.44 180 GLU A O 1
ATOM 1420 N N . ASP A 1 181 ? 11.105 22.507 -6.072 1.00 89.88 181 ASP A N 1
ATOM 1421 C CA . ASP A 1 181 ? 12.254 22.384 -6.984 1.00 89.88 181 ASP A CA 1
ATOM 1422 C C . ASP A 1 181 ? 12.675 20.923 -7.223 1.00 89.88 181 ASP A C 1
ATOM 1424 O O . ASP A 1 181 ? 12.986 20.522 -8.354 1.00 89.88 181 ASP A O 1
ATOM 1428 N N . ILE A 1 182 ? 12.672 20.093 -6.173 1.00 84.06 182 ILE A N 1
ATOM 1429 C CA . ILE A 1 182 ? 12.948 18.654 -6.288 1.00 84.06 182 ILE A CA 1
ATOM 1430 C C . ILE A 1 182 ? 11.848 17.964 -7.109 1.00 84.06 182 ILE A C 1
ATOM 1432 O O . ILE A 1 182 ? 12.169 17.169 -7.993 1.00 84.06 182 ILE A O 1
ATOM 1436 N N . ALA A 1 183 ? 10.570 18.295 -6.894 1.00 85.81 183 ALA A N 1
ATOM 1437 C CA . ALA A 1 183 ? 9.466 17.746 -7.683 1.00 85.81 183 ALA A CA 1
ATOM 1438 C C . ALA A 1 183 ? 9.569 18.127 -9.171 1.00 85.81 183 ALA A C 1
ATOM 1440 O O . ALA A 1 183 ? 9.379 17.268 -10.033 1.00 85.81 183 ALA A O 1
ATOM 1441 N N . ILE A 1 184 ? 9.927 19.377 -9.488 1.00 88.50 184 ILE A N 1
ATOM 1442 C CA . ILE A 1 184 ? 10.159 19.840 -10.868 1.00 88.50 184 ILE A CA 1
ATOM 1443 C C . ILE A 1 184 ? 11.316 19.062 -11.512 1.00 88.50 184 ILE A C 1
ATOM 1445 O O . ILE A 1 184 ? 11.208 18.618 -12.660 1.00 88.50 184 ILE A O 1
ATOM 1449 N N . ARG A 1 185 ? 12.414 18.842 -10.776 1.00 87.75 185 ARG A N 1
ATOM 1450 C CA . ARG A 1 185 ? 13.568 18.067 -11.257 1.00 87.75 185 ARG A CA 1
ATOM 1451 C C . ARG A 1 185 ? 13.205 16.610 -11.547 1.00 87.75 185 ARG A C 1
ATOM 1453 O O . ARG A 1 185 ? 13.536 16.116 -12.623 1.00 87.75 185 ARG A O 1
ATOM 1460 N N . LEU A 1 186 ? 12.502 15.950 -10.625 1.00 81.94 186 LEU A N 1
ATOM 1461 C CA . LEU A 1 186 ? 12.030 14.572 -10.793 1.00 81.94 186 LEU A CA 1
ATOM 1462 C C . LEU A 1 186 ? 11.069 14.463 -11.985 1.00 81.94 186 LEU A C 1
ATOM 1464 O O . LEU A 1 186 ? 11.231 13.583 -12.824 1.00 81.94 186 LEU A O 1
ATOM 1468 N N . GLN A 1 187 ? 10.143 15.410 -12.148 1.00 87.94 187 GLN A N 1
ATOM 1469 C CA . GLN A 1 187 ? 9.238 15.450 -13.299 1.00 87.94 187 GLN A CA 1
ATOM 1470 C C . GLN A 1 187 ? 9.994 15.599 -14.637 1.00 87.94 187 GLN A C 1
ATOM 1472 O O . GLN A 1 187 ? 9.649 14.946 -15.627 1.00 87.94 187 GLN A O 1
ATOM 1477 N N . ALA A 1 188 ? 11.052 16.417 -14.682 1.00 84.50 188 ALA A N 1
ATOM 1478 C CA . ALA A 1 188 ? 11.911 16.546 -15.860 1.00 84.50 188 ALA A CA 1
ATOM 1479 C C . ALA A 1 188 ? 12.700 15.253 -16.156 1.00 84.50 188 ALA A C 1
ATOM 1481 O O . ALA A 1 188 ? 12.845 14.868 -17.321 1.00 84.50 188 ALA A O 1
ATOM 1482 N N . GLU A 1 189 ? 13.166 14.550 -15.121 1.00 82.12 189 GLU A N 1
ATOM 1483 C CA . GLU A 1 189 ? 13.838 13.255 -15.255 1.00 82.12 189 GLU A CA 1
ATOM 1484 C C . GLU A 1 189 ? 12.879 12.148 -15.725 1.00 82.12 189 GLU A C 1
ATOM 1486 O O . GLU A 1 189 ? 13.216 11.389 -16.638 1.00 82.12 189 GLU A O 1
ATOM 1491 N N . ALA A 1 190 ? 11.651 12.105 -15.201 1.00 81.50 190 ALA A N 1
ATOM 1492 C CA . ALA A 1 190 ? 10.598 11.203 -15.665 1.00 81.50 190 ALA A CA 1
ATOM 1493 C C . ALA A 1 190 ? 10.271 11.443 -17.148 1.00 81.50 190 ALA A C 1
ATOM 1495 O O . ALA A 1 190 ? 10.200 10.498 -17.935 1.00 81.50 190 ALA A O 1
ATOM 1496 N N . ALA A 1 191 ? 10.151 12.709 -17.566 1.00 87.44 191 ALA A N 1
ATOM 1497 C CA . ALA A 1 191 ? 9.918 13.069 -18.964 1.00 87.44 191 ALA A CA 1
ATOM 1498 C C . ALA A 1 191 ? 11.082 12.659 -19.888 1.00 87.44 191 ALA A C 1
ATOM 1500 O O . ALA A 1 191 ? 10.850 12.228 -21.021 1.00 87.44 191 ALA A O 1
ATOM 1501 N N . LYS A 1 192 ? 12.334 12.752 -19.418 1.00 83.69 192 LYS A N 1
ATOM 1502 C CA . LYS A 1 192 ? 13.514 12.257 -20.149 1.00 83.69 192 LYS A CA 1
ATOM 1503 C C . LYS A 1 192 ? 13.500 10.727 -20.262 1.00 83.69 192 LYS A C 1
ATOM 1505 O O . LYS A 1 192 ? 13.677 10.202 -21.361 1.00 83.69 192 LYS A O 1
ATOM 1510 N N . THR A 1 193 ? 13.240 10.035 -19.155 1.00 78.81 193 THR A N 1
ATOM 1511 C CA . THR A 1 193 ? 13.183 8.566 -19.079 1.00 78.81 193 THR A CA 1
ATOM 1512 C C . THR A 1 193 ? 12.084 8.011 -19.987 1.00 78.81 193 THR A C 1
ATOM 1514 O O . THR A 1 193 ? 12.339 7.101 -20.770 1.00 78.81 193 THR A O 1
ATOM 1517 N N . SER A 1 194 ? 10.902 8.636 -19.988 1.00 86.75 194 SER A N 1
ATOM 1518 C CA . SER A 1 194 ? 9.779 8.298 -20.872 1.00 86.75 194 SER A CA 1
ATOM 1519 C C . SER A 1 194 ? 10.138 8.410 -22.364 1.00 86.75 194 SER A C 1
ATOM 1521 O O . SER A 1 194 ? 9.883 7.483 -23.132 1.00 86.75 194 SER A O 1
ATOM 1523 N N . LYS A 1 195 ? 10.830 9.483 -22.787 1.00 90.19 195 LYS A N 1
ATOM 1524 C CA . LYS A 1 195 ? 11.321 9.621 -24.176 1.00 90.19 195 LYS A CA 1
ATOM 1525 C C . LYS A 1 195 ? 12.326 8.529 -24.559 1.00 90.19 195 LYS A C 1
ATOM 1527 O O . LYS A 1 195 ? 12.276 8.011 -25.674 1.00 90.19 195 LYS A O 1
ATOM 1532 N N . GLN A 1 196 ? 13.244 8.184 -23.654 1.00 84.50 196 GLN A N 1
ATOM 1533 C CA . GLN A 1 196 ? 14.234 7.128 -23.888 1.00 84.50 196 GLN A CA 1
ATOM 1534 C C . GLN A 1 196 ? 13.565 5.748 -23.991 1.00 84.50 196 GLN A C 1
ATOM 1536 O O . GLN A 1 196 ? 13.883 4.974 -24.892 1.00 84.50 196 GLN A O 1
ATOM 1541 N N . LEU A 1 197 ? 12.596 5.476 -23.117 1.00 87.00 197 LEU A N 1
ATOM 1542 C CA . LEU A 1 197 ? 11.786 4.263 -23.118 1.00 87.00 197 LEU A CA 1
ATOM 1543 C C . LEU A 1 197 ? 10.980 4.132 -24.416 1.00 87.00 197 LEU A C 1
ATOM 1545 O O . LEU A 1 197 ? 11.061 3.087 -25.055 1.00 87.00 197 LEU A O 1
ATOM 1549 N N . GLN A 1 198 ? 10.298 5.193 -24.868 1.00 88.81 198 GLN A N 1
ATOM 1550 C CA . GLN A 1 198 ? 9.583 5.192 -26.150 1.00 88.81 198 GLN A CA 1
ATOM 1551 C C . GLN A 1 198 ? 10.521 4.832 -27.317 1.00 88.81 198 GLN A C 1
ATOM 1553 O O . GLN A 1 198 ? 10.193 3.971 -28.133 1.00 88.81 198 GLN A O 1
ATOM 1558 N N . ARG A 1 199 ? 11.715 5.442 -27.373 1.00 90.25 199 ARG A N 1
ATOM 1559 C CA . ARG A 1 199 ? 12.726 5.158 -28.408 1.00 90.25 199 ARG A CA 1
ATOM 1560 C C . ARG A 1 199 ? 13.163 3.687 -28.396 1.00 90.25 199 ARG A C 1
ATOM 1562 O O . ARG A 1 199 ? 13.255 3.081 -29.463 1.00 90.25 199 ARG A O 1
ATOM 1569 N N . LEU A 1 200 ? 13.393 3.101 -27.217 1.00 87.38 200 LEU A N 1
ATOM 1570 C CA . LEU A 1 200 ? 13.751 1.682 -27.098 1.00 87.38 200 LEU A CA 1
ATOM 1571 C C . LEU A 1 200 ? 12.581 0.743 -27.427 1.00 87.38 200 LEU A C 1
ATOM 1573 O O . LEU A 1 200 ? 12.804 -0.291 -28.050 1.00 87.38 200 LEU A O 1
ATOM 1577 N N . GLU A 1 201 ? 11.340 1.082 -27.072 1.00 87.50 201 GLU A N 1
ATOM 1578 C CA . GLU A 1 201 ? 10.160 0.286 -27.439 1.00 87.50 201 GLU A CA 1
ATOM 1579 C C . GLU A 1 201 ? 9.904 0.295 -28.955 1.00 87.50 201 GLU A C 1
ATOM 1581 O O . GLU A 1 201 ? 9.593 -0.747 -29.544 1.00 87.50 201 GLU A O 1
ATOM 1586 N N . GLU A 1 202 ? 10.092 1.440 -29.617 1.00 88.81 202 GLU A N 1
ATOM 1587 C CA . GLU A 1 202 ? 10.050 1.553 -31.078 1.00 88.81 202 GLU A CA 1
ATOM 1588 C C . GLU A 1 202 ? 11.153 0.714 -31.740 1.00 88.81 202 GLU A C 1
ATOM 1590 O O . GLU A 1 202 ? 10.875 -0.047 -32.676 1.00 88.81 202 GLU A O 1
ATOM 1595 N N . GLU A 1 203 ? 12.381 0.777 -31.219 1.00 87.81 203 GLU A N 1
ATOM 1596 C CA . GLU A 1 203 ? 13.506 -0.042 -31.668 1.00 87.81 203 GLU A CA 1
ATOM 1597 C C . GLU A 1 203 ? 13.248 -1.545 -31.459 1.00 87.81 203 GLU A C 1
ATOM 1599 O O . GLU A 1 203 ? 13.403 -2.334 -32.395 1.00 87.81 203 GLU A O 1
ATOM 1604 N N . HIS A 1 204 ? 12.773 -1.959 -30.283 1.00 84.56 204 HIS A N 1
ATOM 1605 C CA . HIS A 1 204 ? 12.381 -3.339 -29.992 1.00 84.56 204 HIS A CA 1
ATOM 1606 C C . HIS A 1 204 ? 11.289 -3.832 -30.956 1.00 84.56 204 HIS A C 1
ATOM 1608 O O . HIS A 1 204 ? 11.386 -4.931 -31.513 1.00 84.56 204 HIS A O 1
ATOM 1614 N N . ARG A 1 205 ? 10.274 -3.003 -31.236 1.00 87.38 205 ARG A N 1
ATOM 1615 C CA . ARG A 1 205 ? 9.200 -3.303 -32.199 1.00 87.38 205 ARG A CA 1
ATOM 1616 C C . ARG A 1 205 ? 9.704 -3.390 -33.644 1.00 87.38 205 ARG A C 1
ATOM 1618 O O . ARG A 1 205 ? 9.136 -4.138 -34.445 1.00 87.38 205 ARG A O 1
ATOM 1625 N N . LEU A 1 206 ? 10.721 -2.616 -34.021 1.00 85.81 206 LEU A N 1
ATOM 1626 C CA . LEU A 1 206 ? 11.371 -2.718 -35.332 1.00 85.81 206 LEU A CA 1
ATOM 1627 C C . LEU A 1 206 ? 12.203 -4.001 -35.428 1.00 85.81 206 LEU A C 1
ATOM 1629 O O . LEU A 1 206 ? 11.975 -4.795 -36.339 1.00 85.81 206 LEU A O 1
ATOM 1633 N N . ARG A 1 207 ? 13.080 -4.260 -34.452 1.00 83.25 207 ARG A N 1
ATOM 1634 C CA . ARG A 1 207 ? 13.923 -5.465 -34.381 1.00 83.25 207 ARG A CA 1
ATOM 1635 C C . ARG A 1 207 ? 13.094 -6.752 -34.365 1.00 83.25 207 ARG A C 1
ATOM 1637 O O . ARG A 1 207 ? 13.406 -7.686 -35.098 1.00 83.25 207 ARG A O 1
ATOM 1644 N N . THR A 1 208 ? 11.994 -6.781 -33.610 1.00 79.69 208 THR A N 1
ATOM 1645 C CA . THR A 1 208 ? 11.054 -7.916 -33.582 1.00 79.69 208 THR A CA 1
ATOM 1646 C C . THR A 1 208 ? 10.425 -8.159 -34.954 1.00 79.69 208 THR A C 1
ATOM 1648 O O . THR A 1 208 ? 10.401 -9.297 -35.417 1.00 79.69 208 THR A O 1
ATOM 1651 N N . ARG A 1 209 ? 9.981 -7.105 -35.658 1.00 83.31 209 ARG A N 1
ATOM 1652 C CA . ARG A 1 209 ? 9.465 -7.234 -37.034 1.00 83.31 209 ARG A CA 1
ATOM 1653 C C . ARG A 1 209 ? 10.530 -7.738 -38.005 1.00 83.31 209 ARG A C 1
ATOM 1655 O O . ARG A 1 209 ? 10.239 -8.640 -38.779 1.00 83.31 209 ARG A O 1
ATOM 1662 N N . VAL A 1 210 ? 11.755 -7.212 -37.943 1.00 81.44 210 VAL A N 1
ATOM 1663 C CA . VAL A 1 210 ? 12.875 -7.686 -38.778 1.00 81.44 210 VAL A CA 1
ATOM 1664 C C . VAL A 1 210 ? 13.180 -9.164 -38.510 1.00 81.44 210 VAL A C 1
ATOM 1666 O O . VAL A 1 210 ? 13.399 -9.904 -39.461 1.00 81.44 210 VAL A O 1
ATOM 1669 N N . ARG A 1 211 ? 13.121 -9.618 -37.249 1.00 78.44 211 ARG A N 1
ATOM 1670 C CA . ARG A 1 211 ? 13.296 -11.032 -36.870 1.00 78.44 211 ARG A CA 1
ATOM 1671 C C . ARG A 1 211 ? 12.195 -11.931 -37.447 1.00 78.44 211 ARG A C 1
ATOM 1673 O O . ARG A 1 211 ? 12.496 -13.013 -37.936 1.00 78.44 211 ARG A O 1
ATOM 1680 N N . VAL A 1 212 ? 10.937 -11.481 -37.422 1.00 76.12 212 VAL A N 1
ATOM 1681 C CA . VAL A 1 212 ? 9.816 -12.208 -38.045 1.00 76.12 212 VAL A CA 1
ATOM 1682 C C . VAL A 1 212 ? 10.013 -12.285 -39.562 1.00 76.12 212 VAL A C 1
ATOM 1684 O O . VAL A 1 212 ? 10.053 -13.388 -40.102 1.00 76.12 212 VAL A O 1
ATOM 1687 N N . PHE A 1 213 ? 10.269 -11.158 -40.236 1.00 74.94 213 PHE A N 1
ATOM 1688 C CA . PHE A 1 213 ? 10.540 -11.143 -41.678 1.00 74.94 213 PHE A CA 1
ATOM 1689 C C . PHE A 1 213 ? 11.754 -11.995 -42.077 1.00 74.94 213 PHE A C 1
ATOM 1691 O O . PHE A 1 213 ? 11.712 -12.648 -43.116 1.00 74.94 213 PHE A O 1
ATOM 1698 N N . SER A 1 214 ? 12.826 -12.036 -41.277 1.00 74.56 214 SER A N 1
ATOM 1699 C CA . SER A 1 214 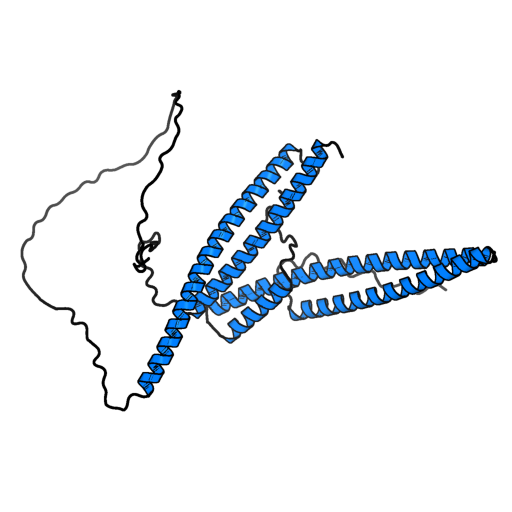? 13.976 -12.898 -41.576 1.00 74.56 214 SER A CA 1
ATOM 1700 C C . SER A 1 214 ? 13.657 -14.383 -41.392 1.00 74.56 214 SER A C 1
ATOM 1702 O O . SER A 1 214 ? 14.123 -15.195 -42.187 1.00 74.56 214 SER A O 1
ATOM 1704 N N . SER A 1 215 ? 12.814 -14.746 -40.417 1.00 71.19 215 SER A N 1
ATOM 1705 C CA . SER A 1 215 ? 12.317 -16.121 -40.277 1.00 71.19 215 SER A CA 1
ATOM 1706 C C . SER A 1 215 ? 11.357 -16.528 -41.403 1.00 71.19 215 SER A C 1
ATOM 1708 O O . SER A 1 215 ? 11.469 -17.637 -41.915 1.00 71.19 215 SER A O 1
ATOM 1710 N N . GLU A 1 216 ? 10.489 -15.624 -41.868 1.00 74.75 216 GLU A N 1
ATOM 1711 C CA . GLU A 1 216 ? 9.636 -15.849 -43.043 1.00 74.75 216 GLU A CA 1
ATOM 1712 C C . GLU A 1 216 ? 10.473 -16.018 -44.319 1.00 74.75 216 GLU A C 1
ATOM 1714 O O . GLU A 1 216 ? 10.268 -16.970 -45.065 1.00 74.75 216 GLU A O 1
ATOM 1719 N N . LEU A 1 217 ? 11.474 -15.159 -44.547 1.00 70.38 217 LEU A N 1
ATOM 1720 C CA . LEU A 1 217 ? 12.401 -15.292 -45.678 1.00 70.38 217 LEU A CA 1
ATOM 1721 C C . LEU A 1 217 ? 13.210 -16.596 -45.622 1.00 70.38 217 LEU A C 1
ATOM 1723 O O . LEU A 1 217 ? 13.386 -17.238 -46.655 1.00 70.38 217 LEU A O 1
ATOM 1727 N N . SER A 1 218 ? 13.636 -17.030 -44.432 1.00 65.06 218 SER A N 1
ATOM 1728 C CA . SER A 1 218 ? 14.321 -18.316 -44.252 1.00 65.06 218 SER A CA 1
ATOM 1729 C C . SER A 1 218 ? 13.425 -19.511 -44.600 1.00 65.06 218 SER A C 1
ATOM 1731 O O . SER A 1 218 ? 13.915 -20.478 -45.178 1.00 65.06 218 SER A O 1
ATOM 1733 N N . LEU A 1 219 ? 12.121 -19.443 -44.301 1.00 64.62 219 LEU A N 1
ATOM 1734 C CA . LEU A 1 219 ? 11.148 -20.478 -44.681 1.00 64.62 219 LEU A CA 1
ATOM 1735 C C . LEU A 1 219 ? 10.933 -20.555 -46.204 1.00 64.62 219 LEU A C 1
ATOM 1737 O O . LEU A 1 219 ? 10.607 -21.620 -46.723 1.00 64.62 219 LEU A O 1
ATOM 1741 N N . PHE A 1 220 ? 11.139 -19.456 -46.940 1.00 62.44 220 PHE A N 1
ATOM 1742 C CA . PHE A 1 220 ? 11.119 -19.481 -48.406 1.00 62.44 220 PHE A CA 1
ATOM 1743 C C . PHE A 1 220 ? 12.409 -20.057 -49.014 1.00 62.44 220 PHE A C 1
ATOM 1745 O O . PHE A 1 220 ? 12.333 -20.713 -50.053 1.00 62.44 220 PHE A O 1
ATOM 1752 N N . ASP A 1 221 ? 13.566 -19.870 -48.369 1.00 56.41 221 ASP A N 1
ATOM 1753 C CA . ASP A 1 221 ? 14.848 -20.459 -48.796 1.00 56.41 221 ASP A CA 1
ATOM 1754 C C . ASP A 1 221 ? 14.848 -21.996 -48.627 1.00 56.41 221 ASP A C 1
ATOM 1756 O O . ASP A 1 221 ? 15.332 -22.723 -49.495 1.00 56.41 221 ASP A O 1
ATOM 1760 N N . GLU A 1 222 ? 14.206 -22.511 -47.570 1.00 56.28 222 GLU A N 1
ATOM 1761 C CA . GLU A 1 222 ? 14.077 -23.953 -47.273 1.00 56.28 222 GLU A CA 1
ATOM 1762 C C . GLU A 1 222 ? 13.150 -24.720 -48.248 1.00 56.28 222 GLU A C 1
ATOM 1764 O O . GLU A 1 222 ? 13.028 -25.947 -48.188 1.00 56.28 222 GLU A O 1
ATOM 1769 N N . HIS A 1 223 ? 12.481 -24.011 -49.163 1.00 53.16 223 HIS A N 1
ATOM 1770 C CA . HIS A 1 223 ? 11.591 -24.573 -50.187 1.00 53.16 223 HIS A CA 1
ATOM 1771 C C . HIS A 1 223 ? 12.020 -24.246 -51.626 1.00 53.16 223 HIS A C 1
ATOM 1773 O O . HIS A 1 223 ? 11.290 -24.550 -52.577 1.00 53.16 223 HIS A O 1
ATOM 1779 N N . LEU A 1 224 ? 13.214 -23.678 -51.824 1.00 53.38 224 LEU A N 1
ATOM 1780 C CA . LEU A 1 224 ? 13.801 -23.574 -53.156 1.00 53.38 224 LEU A CA 1
ATOM 1781 C C . LEU A 1 224 ? 14.279 -24.961 -53.625 1.00 53.38 224 LEU A C 1
ATOM 1783 O O . LEU A 1 224 ? 15.138 -25.559 -52.978 1.00 53.38 224 LEU A O 1
ATOM 1787 N N . PRO A 1 225 ? 13.779 -25.490 -54.760 1.00 52.34 225 PRO A N 1
ATOM 1788 C CA . PRO A 1 225 ? 14.273 -26.754 -55.290 1.00 52.34 225 PRO A CA 1
ATOM 1789 C C . PRO A 1 225 ? 15.757 -26.630 -55.656 1.00 52.34 225 PRO A C 1
ATOM 1791 O O . PRO A 1 225 ? 16.164 -25.656 -56.302 1.00 52.34 225 PRO A O 1
ATOM 1794 N N . GLU A 1 226 ? 16.540 -27.637 -55.262 1.00 51.91 226 GLU A N 1
ATOM 1795 C CA . GLU A 1 226 ? 17.985 -27.748 -55.490 1.00 51.91 226 GLU A CA 1
ATOM 1796 C C . GLU A 1 226 ? 18.342 -27.415 -56.951 1.00 51.91 226 GLU A C 1
ATOM 1798 O O . GLU A 1 226 ? 18.113 -28.209 -57.864 1.00 51.91 226 GLU A O 1
ATOM 1803 N N . GLY A 1 227 ? 18.878 -26.212 -57.197 1.00 52.19 227 GLY A N 1
ATOM 1804 C CA . GLY A 1 227 ? 19.254 -25.782 -58.550 1.00 52.19 227 GLY A CA 1
ATOM 1805 C C . GLY A 1 227 ? 19.066 -24.302 -58.890 1.00 52.19 227 GLY A C 1
ATOM 1806 O O . GLY A 1 227 ? 19.601 -23.861 -59.907 1.00 52.19 227 GLY A O 1
ATOM 1807 N N . ARG A 1 228 ? 18.367 -23.496 -58.077 1.00 50.19 228 ARG A N 1
ATOM 1808 C CA . ARG A 1 228 ? 18.297 -22.031 -58.283 1.00 50.19 228 ARG A CA 1
ATOM 1809 C C . ARG A 1 228 ? 19.215 -21.265 -57.337 1.00 50.19 228 ARG A C 1
ATOM 1811 O O . ARG A 1 228 ? 18.777 -20.684 -56.353 1.00 50.19 228 ARG A O 1
ATOM 1818 N N . VAL A 1 229 ? 20.496 -21.222 -57.699 1.00 44.25 229 VAL A N 1
ATOM 1819 C CA . VAL A 1 229 ? 21.483 -20.328 -57.078 1.00 44.25 229 VAL A CA 1
ATOM 1820 C C . VAL A 1 229 ? 21.076 -18.875 -57.340 1.00 44.25 229 VAL A C 1
ATOM 1822 O O . VAL A 1 229 ? 21.235 -18.373 -58.454 1.00 44.25 229 VAL A O 1
ATOM 1825 N N . LEU A 1 230 ? 20.578 -18.183 -56.313 1.00 47.41 230 LEU A N 1
ATOM 1826 C CA . LEU A 1 230 ? 20.492 -16.726 -56.339 1.00 47.41 230 LEU A CA 1
ATOM 1827 C C . LEU A 1 230 ? 21.915 -16.163 -56.363 1.00 47.41 230 LEU A C 1
ATOM 1829 O O . LEU A 1 230 ? 22.704 -16.348 -55.435 1.00 47.41 230 LEU A O 1
ATOM 1833 N N . VAL A 1 231 ? 22.253 -15.494 -57.464 1.00 43.69 231 VAL A N 1
ATOM 1834 C CA . VAL A 1 231 ? 23.558 -14.863 -57.658 1.00 43.69 231 VAL A CA 1
ATOM 1835 C C . VAL A 1 231 ? 23.729 -13.774 -56.603 1.00 43.69 231 VAL A C 1
ATOM 1837 O O . VAL A 1 231 ? 23.144 -12.698 -56.718 1.00 43.69 231 VAL A O 1
ATOM 1840 N N . ARG A 1 232 ? 24.565 -14.033 -55.587 1.00 41.00 232 ARG A N 1
ATOM 1841 C CA . ARG A 1 232 ? 25.090 -12.979 -54.711 1.00 41.00 232 ARG A CA 1
ATOM 1842 C C . ARG A 1 232 ? 25.748 -11.927 -55.599 1.00 41.00 232 ARG A C 1
ATOM 1844 O O . ARG A 1 232 ? 26.803 -12.182 -56.181 1.00 41.00 232 ARG A O 1
ATOM 1851 N N . SER A 1 233 ? 25.137 -10.749 -55.683 1.00 40.31 233 SER A N 1
ATOM 1852 C CA . SER A 1 233 ? 25.713 -9.574 -56.326 1.00 40.31 233 SER A CA 1
ATOM 1853 C C . SER A 1 233 ? 26.945 -9.136 -55.537 1.00 40.31 233 SER A C 1
ATOM 1855 O O . SER A 1 233 ? 26.861 -8.352 -54.591 1.00 40.31 233 SER A O 1
ATOM 1857 N N . ARG A 1 234 ? 28.096 -9.702 -55.905 1.00 39.25 234 ARG A N 1
ATOM 1858 C CA . ARG A 1 234 ? 29.410 -9.310 -55.407 1.00 39.25 234 ARG A CA 1
ATOM 1859 C C . ARG A 1 234 ? 29.622 -7.853 -55.805 1.00 39.25 234 ARG A C 1
ATOM 1861 O O . ARG A 1 234 ? 29.833 -7.571 -56.980 1.00 39.25 234 ARG A O 1
ATOM 1868 N N . VAL A 1 235 ? 29.531 -6.945 -54.834 1.00 41.78 235 VAL A N 1
ATOM 1869 C CA . VAL A 1 235 ? 29.955 -5.554 -55.012 1.00 41.78 235 VAL A CA 1
ATOM 1870 C C . VAL A 1 235 ? 31.431 -5.605 -55.389 1.00 41.78 235 VAL A C 1
ATOM 1872 O O . VAL A 1 235 ? 32.270 -6.015 -54.589 1.00 41.78 235 VAL A O 1
ATOM 1875 N N . VAL A 1 236 ? 31.726 -5.277 -56.644 1.00 41.53 236 VAL A N 1
ATOM 1876 C CA . VAL A 1 236 ? 33.095 -5.128 -57.124 1.00 41.53 236 VAL A CA 1
ATOM 1877 C C . VAL A 1 236 ? 33.564 -3.765 -56.642 1.00 41.53 236 VAL A C 1
ATOM 1879 O O . VAL A 1 236 ? 33.197 -2.741 -57.210 1.00 41.53 236 VAL A O 1
ATOM 1882 N N . THR A 1 237 ? 34.350 -3.753 -55.569 1.00 43.06 237 THR A N 1
ATOM 1883 C CA . THR A 1 237 ? 35.249 -2.635 -55.285 1.00 43.06 237 THR A CA 1
ATOM 1884 C C . THR A 1 237 ? 36.228 -2.536 -56.448 1.00 43.06 237 THR A C 1
ATOM 1886 O O . THR A 1 237 ? 36.988 -3.476 -56.684 1.00 43.06 237 THR A O 1
ATOM 1889 N N . GLU A 1 238 ? 36.167 -1.444 -57.211 1.00 43.75 238 GLU A N 1
ATOM 1890 C CA . GLU A 1 238 ? 37.070 -1.230 -58.340 1.00 43.75 238 GLU A CA 1
ATOM 1891 C C . GLU A 1 238 ? 38.508 -1.042 -57.844 1.00 43.75 238 GLU A C 1
ATOM 1893 O O . GLU A 1 238 ? 38.831 -0.087 -57.142 1.00 43.75 238 GLU A O 1
ATOM 1898 N N . GLU A 1 239 ? 39.371 -1.977 -58.229 1.00 46.31 239 GLU A N 1
ATOM 1899 C CA . GLU A 1 239 ? 40.799 -1.984 -57.936 1.00 46.31 239 GLU A CA 1
ATOM 1900 C C . GLU A 1 239 ? 41.563 -1.510 -59.185 1.00 46.31 239 GLU A C 1
ATOM 1902 O O . GLU A 1 239 ? 41.650 -2.222 -60.188 1.00 46.31 239 GLU A O 1
ATOM 1907 N N . LYS A 1 240 ? 42.055 -0.265 -59.145 1.00 42.16 240 LYS A N 1
ATOM 1908 C CA . LYS A 1 240 ? 42.944 0.390 -60.127 1.00 42.16 240 LYS A CA 1
ATOM 1909 C C . LYS A 1 240 ? 43.523 1.662 -59.478 1.00 42.16 240 LYS A C 1
ATOM 1911 O O . LYS A 1 240 ? 42.745 2.452 -58.960 1.00 42.16 240 LYS A O 1
ATOM 1916 N N . ALA A 1 241 ? 44.819 1.971 -59.523 1.00 40.03 241 ALA A N 1
ATOM 1917 C CA . ALA A 1 241 ? 45.980 1.212 -59.994 1.00 40.03 241 ALA A CA 1
ATOM 1918 C C . ALA A 1 241 ? 47.279 1.783 -59.372 1.00 40.03 241 ALA A C 1
ATOM 1920 O O . ALA A 1 241 ? 47.307 2.942 -58.961 1.00 40.03 241 ALA A O 1
ATOM 1921 N N . GLU A 1 242 ? 48.350 0.989 -59.375 1.00 46.03 242 GLU A N 1
ATOM 1922 C CA . GLU A 1 242 ? 49.758 1.420 -59.239 1.00 46.03 242 GLU A CA 1
ATOM 1923 C C . GLU A 1 242 ? 50.186 2.181 -60.527 1.00 46.03 242 GLU A C 1
ATOM 1925 O O . GLU A 1 242 ? 49.584 1.961 -61.580 1.00 46.03 242 GLU A O 1
ATOM 1930 N N . GLU A 1 243 ? 51.188 3.066 -60.617 1.00 44.97 243 GLU A N 1
ATOM 1931 C CA . GLU A 1 243 ? 52.193 3.699 -59.720 1.00 44.97 243 GLU A CA 1
ATOM 1932 C C . GLU A 1 243 ? 52.658 5.012 -60.475 1.00 44.97 243 GLU A C 1
ATOM 1934 O O . GLU A 1 243 ? 51.939 5.393 -61.409 1.00 44.97 243 GLU A O 1
ATOM 1939 N N . PRO A 1 244 ? 53.800 5.723 -60.239 1.00 50.28 244 PRO A N 1
ATOM 1940 C CA . PRO A 1 244 ? 54.829 5.606 -59.196 1.00 50.28 244 PRO A CA 1
ATOM 1941 C C . PRO A 1 244 ? 55.320 6.904 -58.489 1.00 50.28 244 PRO A C 1
ATOM 1943 O O . PRO A 1 244 ? 55.032 8.029 -58.893 1.00 50.28 244 PRO A O 1
ATOM 1946 N N . LEU A 1 245 ? 56.153 6.681 -57.460 1.00 46.75 245 LEU A N 1
ATOM 1947 C CA . LEU A 1 245 ? 57.239 7.507 -56.864 1.00 46.75 245 LEU A CA 1
ATOM 1948 C C . LEU A 1 245 ? 57.654 8.861 -57.515 1.00 46.75 245 LEU A C 1
ATOM 1950 O O . LEU A 1 245 ? 58.062 8.867 -58.677 1.00 46.75 245 LEU A O 1
ATOM 1954 N N . LEU A 1 246 ? 57.798 9.938 -56.703 1.00 43.16 246 LEU A N 1
ATOM 1955 C CA . LEU A 1 246 ? 59.072 10.678 -56.427 1.00 43.16 246 LEU A CA 1
ATOM 1956 C C . LEU A 1 246 ? 58.904 12.020 -55.653 1.00 43.16 246 LEU A C 1
ATOM 1958 O O . LEU A 1 246 ? 57.976 12.774 -55.924 1.00 43.16 246 LEU A O 1
ATOM 1962 N N . GLY A 1 247 ? 59.886 12.352 -54.791 1.00 40.19 247 GLY A N 1
ATOM 1963 C CA . GLY A 1 247 ? 60.042 13.635 -54.059 1.00 40.19 247 GLY A CA 1
ATOM 1964 C C . GLY A 1 247 ? 59.365 13.633 -52.678 1.00 40.19 247 GLY A C 1
ATOM 1965 O O . GLY A 1 247 ? 58.146 13.554 -52.617 1.00 40.19 247 GLY A O 1
ATOM 1966 N N . ASP A 1 248 ? 60.032 13.618 -51.518 1.00 45.09 248 ASP A N 1
ATOM 1967 C CA . ASP A 1 248 ? 61.305 14.218 -51.053 1.00 45.09 248 ASP A CA 1
ATOM 1968 C C . ASP A 1 248 ? 61.297 15.763 -50.975 1.00 45.09 248 ASP A C 1
ATOM 1970 O O . ASP A 1 248 ? 60.689 16.428 -51.816 1.00 45.09 248 ASP A O 1
ATOM 1974 N N . ASN A 1 249 ? 61.993 16.301 -49.961 1.00 46.12 249 ASN A N 1
ATOM 1975 C CA . ASN A 1 249 ? 61.785 17.565 -49.222 1.00 46.12 249 ASN A CA 1
ATOM 1976 C C . ASN A 1 249 ? 60.709 17.433 -48.113 1.00 46.12 249 ASN A C 1
ATOM 1978 O O . ASN A 1 249 ? 59.537 17.228 -48.406 1.00 46.12 249 ASN A O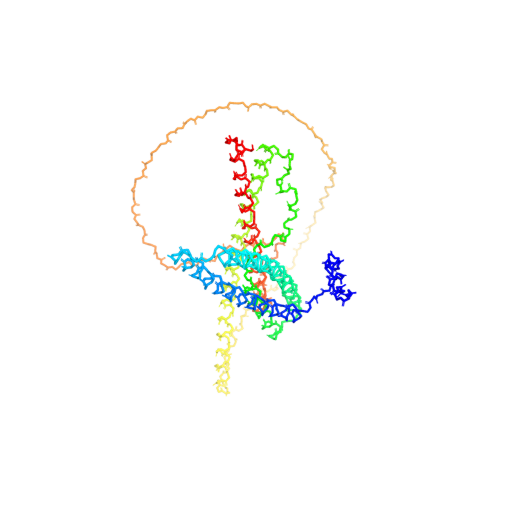 1
ATOM 1982 N N . GLY A 1 250 ? 60.995 17.552 -46.812 1.00 42.00 250 GLY A N 1
ATOM 1983 C CA . GLY A 1 250 ? 62.196 18.071 -46.150 1.00 42.00 250 GLY A CA 1
ATOM 1984 C C . GLY A 1 250 ? 62.007 19.532 -45.739 1.00 42.00 250 GLY A C 1
ATOM 1985 O O . GLY A 1 250 ? 62.394 20.433 -46.479 1.00 42.00 250 GLY A O 1
ATOM 1986 N N . PHE A 1 251 ? 61.405 19.758 -44.567 1.00 40.78 251 PHE A N 1
ATOM 1987 C CA . PHE A 1 251 ? 61.432 21.054 -43.891 1.00 40.78 251 PHE A CA 1
ATOM 1988 C C . PHE A 1 251 ? 61.303 20.877 -42.373 1.00 40.78 251 PHE A C 1
ATOM 1990 O O . PHE A 1 251 ? 60.247 20.485 -41.876 1.00 40.78 251 PHE A O 1
ATOM 1997 N N . ASP A 1 252 ? 62.394 21.154 -41.661 1.00 42.31 252 ASP A N 1
ATOM 1998 C CA . ASP A 1 252 ? 62.424 21.273 -40.204 1.00 42.31 252 ASP A CA 1
ATOM 1999 C C . ASP A 1 252 ? 61.668 22.532 -39.750 1.00 42.31 252 ASP A C 1
ATOM 2001 O O . ASP A 1 252 ? 61.581 23.524 -40.476 1.00 42.31 252 ASP A O 1
ATOM 2005 N N . GLY A 1 253 ? 61.120 22.508 -38.536 1.00 44.19 253 GLY A N 1
ATOM 2006 C CA . GLY A 1 253 ? 60.252 23.578 -38.046 1.00 44.19 253 GLY A CA 1
ATOM 2007 C C . GLY A 1 253 ? 60.050 23.527 -36.542 1.00 44.19 253 GLY A C 1
ATOM 2008 O O . GLY A 1 253 ? 58.917 23.399 -36.080 1.00 44.19 253 GLY A O 1
ATOM 2009 N N . ASP A 1 254 ? 61.147 23.611 -35.792 1.00 42.09 254 ASP A N 1
ATOM 2010 C CA . ASP A 1 254 ? 61.113 23.782 -34.341 1.00 42.09 254 ASP A CA 1
ATOM 2011 C C . ASP A 1 254 ? 60.283 25.015 -33.956 1.00 42.09 254 ASP A C 1
ATOM 2013 O O . ASP A 1 254 ? 60.466 26.101 -34.511 1.00 42.09 254 ASP A O 1
ATOM 2017 N N . ASN A 1 255 ? 59.407 24.870 -32.960 1.00 44.88 255 ASN A N 1
ATOM 2018 C CA . ASN A 1 255 ? 59.020 25.992 -32.107 1.00 44.88 255 ASN A CA 1
ATOM 2019 C C . ASN A 1 255 ? 58.546 25.490 -30.737 1.00 44.88 255 ASN A C 1
ATOM 2021 O O . ASN A 1 255 ? 57.362 25.407 -30.413 1.00 44.88 255 ASN A O 1
ATOM 2025 N N . GLU A 1 256 ? 59.544 25.140 -29.937 1.00 44.12 256 GLU A N 1
ATOM 2026 C CA . GLU A 1 256 ? 59.506 25.192 -28.482 1.00 44.12 256 GLU A CA 1
ATOM 2027 C C . GLU A 1 256 ? 59.143 26.622 -28.037 1.00 44.12 256 GLU A C 1
ATOM 2029 O O . GLU A 1 256 ? 59.889 27.548 -28.339 1.00 44.12 256 GLU A O 1
ATOM 2034 N N . PHE A 1 257 ? 58.031 26.827 -27.318 1.00 41.69 257 PHE A N 1
ATOM 2035 C CA . PHE A 1 257 ? 57.981 27.872 -26.288 1.00 41.69 257 PHE A CA 1
ATOM 2036 C C . PHE A 1 257 ? 56.936 27.604 -25.198 1.00 41.69 257 PHE A C 1
ATOM 2038 O O . PHE A 1 257 ? 55.873 27.027 -25.416 1.00 41.69 257 PHE A O 1
ATOM 2045 N N . ASP A 1 258 ? 57.329 28.028 -24.006 1.00 39.41 258 ASP A N 1
ATOM 2046 C CA . ASP A 1 258 ? 56.907 27.578 -22.685 1.00 39.41 258 ASP A CA 1
ATOM 2047 C C . ASP A 1 258 ? 55.675 28.307 -22.089 1.00 39.41 258 ASP A C 1
ATOM 2049 O O . ASP A 1 258 ? 55.219 29.331 -22.596 1.00 39.41 258 ASP A O 1
ATOM 2053 N N . ALA A 1 259 ? 55.268 27.830 -20.906 1.00 39.19 259 ALA A N 1
ATOM 2054 C CA . ALA A 1 259 ? 54.638 28.586 -19.808 1.00 39.19 259 ALA A CA 1
ATOM 2055 C C . ALA A 1 259 ? 53.163 29.082 -19.885 1.00 39.19 259 ALA A C 1
ATOM 2057 O O . ALA A 1 259 ? 52.826 30.148 -20.398 1.00 39.19 259 ALA A O 1
ATOM 2058 N N . ALA A 1 260 ? 52.312 28.401 -19.103 1.00 42.16 260 ALA A N 1
ATOM 2059 C CA . ALA A 1 260 ? 51.352 29.046 -18.182 1.00 42.16 260 ALA A CA 1
ATOM 2060 C C . ALA A 1 260 ? 52.131 29.688 -16.987 1.00 42.16 260 ALA A C 1
ATOM 2062 O O . ALA A 1 260 ? 53.292 29.302 -16.823 1.00 42.16 260 ALA A O 1
ATOM 2063 N N . PRO A 1 261 ? 51.589 30.579 -16.106 1.00 53.62 261 PRO A N 1
ATOM 2064 C CA . PRO A 1 261 ? 50.199 30.638 -15.604 1.00 53.62 261 PRO A CA 1
ATOM 2065 C C . PRO A 1 261 ? 49.635 32.093 -15.404 1.00 53.62 261 PRO A C 1
ATOM 2067 O O . PRO A 1 261 ? 50.261 33.045 -15.867 1.00 53.62 261 PRO A O 1
ATOM 2070 N N . PRO A 1 262 ? 48.447 32.321 -14.780 1.00 67.88 262 PRO A N 1
ATOM 2071 C CA . PRO A 1 262 ? 47.772 33.635 -14.752 1.00 67.88 262 PRO A CA 1
ATOM 2072 C C . PRO A 1 262 ? 48.123 34.489 -13.514 1.00 67.88 262 PRO A C 1
ATOM 2074 O O . PRO A 1 262 ? 48.790 34.003 -12.597 1.00 67.88 262 PRO A O 1
ATOM 2077 N N . PRO A 1 263 ? 47.613 35.739 -13.430 1.00 55.66 263 PRO A N 1
ATOM 2078 C CA . PRO A 1 263 ? 46.738 36.043 -12.282 1.00 55.66 263 PRO A CA 1
ATOM 2079 C C . PRO A 1 263 ? 45.583 37.055 -12.514 1.00 55.66 263 PRO A C 1
ATOM 2081 O O . PRO A 1 263 ? 45.728 38.056 -13.201 1.00 55.66 263 PRO A O 1
ATOM 2084 N N . SER A 1 264 ? 44.468 36.776 -11.828 1.00 43.50 264 SER A N 1
ATOM 2085 C CA . SER A 1 264 ? 43.661 37.641 -10.932 1.00 43.50 264 SER A CA 1
ATOM 2086 C C . SER A 1 264 ? 43.350 39.133 -11.206 1.00 43.50 264 SER A C 1
ATOM 2088 O O . SER A 1 264 ? 44.249 39.948 -11.365 1.00 43.50 264 SER A O 1
ATOM 2090 N N . ALA A 1 265 ? 42.078 39.475 -10.914 1.00 39.38 265 ALA A N 1
ATOM 2091 C CA . ALA A 1 265 ? 41.486 40.808 -10.654 1.00 39.38 265 ALA A CA 1
ATOM 2092 C C . ALA A 1 265 ? 41.391 41.782 -11.854 1.00 39.38 265 ALA A C 1
ATOM 2094 O O . ALA A 1 265 ? 42.265 41.812 -12.707 1.00 39.38 265 ALA A O 1
ATOM 2095 N N . GLY A 1 266 ? 40.361 42.628 -11.977 1.00 35.62 266 GLY A N 1
ATOM 2096 C CA . GLY A 1 266 ? 39.146 42.855 -11.172 1.00 35.62 266 GLY A CA 1
ATOM 2097 C C . GLY A 1 266 ? 38.510 44.209 -11.557 1.00 35.62 266 GLY A C 1
ATOM 2098 O O . GLY A 1 266 ? 39.170 44.969 -12.259 1.00 35.62 266 GLY A O 1
ATOM 2099 N N . LEU A 1 267 ? 37.306 44.528 -11.040 1.00 41.28 267 LEU A N 1
ATOM 2100 C CA . LEU A 1 267 ? 36.596 45.827 -11.214 1.00 41.28 267 LEU A CA 1
ATOM 2101 C C . LEU A 1 267 ? 36.099 46.090 -12.672 1.00 41.28 267 LEU A C 1
ATOM 2103 O O . LEU A 1 267 ? 36.648 45.525 -13.611 1.00 41.28 267 LEU A O 1
ATOM 2107 N N . GLU A 1 268 ? 35.072 46.895 -12.985 1.00 39.44 268 GLU A N 1
ATOM 2108 C CA . GLU A 1 268 ? 33.968 47.529 -12.230 1.00 39.44 268 GLU A CA 1
ATOM 2109 C C . GLU A 1 268 ? 32.876 48.027 -13.222 1.00 39.44 268 GLU A C 1
ATOM 2111 O O . GLU A 1 268 ? 33.166 48.187 -14.402 1.00 39.44 268 GLU A O 1
ATOM 2116 N N . GLU A 1 269 ? 31.670 48.319 -12.704 1.00 38.38 269 GLU A N 1
ATOM 2117 C CA . GLU A 1 269 ? 30.686 49.340 -13.162 1.00 38.38 269 GLU A CA 1
ATOM 2118 C C . GLU A 1 269 ? 30.079 49.381 -14.599 1.00 38.38 269 GLU A C 1
ATOM 2120 O O . GLU A 1 269 ? 30.621 48.891 -15.582 1.00 38.38 269 GLU A O 1
ATOM 2125 N N . GLY A 1 270 ? 28.916 50.060 -14.705 1.00 38.78 270 GLY A N 1
ATOM 2126 C CA . GLY A 1 270 ? 28.293 50.526 -15.965 1.00 38.78 270 GLY A CA 1
ATOM 2127 C C . GLY A 1 270 ? 26.993 49.799 -16.377 1.00 38.78 270 GLY A C 1
ATOM 2128 O O . GLY A 1 270 ? 27.063 48.905 -17.207 1.00 38.78 270 GLY A O 1
ATOM 2129 N N . ILE A 1 271 ? 25.809 49.974 -15.763 1.00 37.59 271 ILE A N 1
ATOM 2130 C CA . ILE A 1 271 ? 24.927 51.169 -15.644 1.00 37.59 271 ILE A CA 1
ATOM 2131 C C . ILE A 1 271 ? 24.162 51.529 -16.948 1.00 37.59 271 ILE A C 1
ATOM 2133 O O . ILE A 1 271 ? 24.794 51.769 -17.970 1.00 37.59 271 ILE A O 1
ATOM 2137 N N . LEU A 1 272 ? 22.824 51.699 -16.821 1.00 39.34 272 LEU A N 1
ATOM 2138 C CA . LEU A 1 272 ? 21.840 52.268 -17.785 1.00 39.34 272 LEU A CA 1
ATOM 2139 C C . LEU A 1 272 ? 21.610 51.487 -19.112 1.00 39.34 272 LEU A C 1
ATOM 2141 O O . LEU A 1 272 ? 22.505 50.817 -19.606 1.00 39.34 272 LEU A O 1
ATOM 2145 N N . GLU A 1 273 ? 20.466 51.567 -19.809 1.00 41.72 273 GLU A N 1
ATOM 2146 C CA . GLU A 1 273 ? 19.046 51.836 -19.475 1.00 41.72 273 GLU A CA 1
ATOM 2147 C C . GLU A 1 273 ? 18.185 51.463 -20.711 1.00 41.72 273 GLU A C 1
ATOM 2149 O O . GLU A 1 273 ? 18.733 51.162 -21.767 1.00 41.72 273 GLU A O 1
ATOM 2154 N N . ASP A 1 274 ? 16.854 51.513 -20.579 1.00 36.91 274 ASP A N 1
ATOM 2155 C CA . ASP A 1 274 ? 15.872 51.817 -21.640 1.00 36.91 274 ASP A CA 1
ATOM 2156 C C . ASP A 1 274 ? 16.032 51.243 -23.076 1.00 36.91 274 ASP A C 1
ATOM 2158 O O . ASP A 1 274 ? 16.839 51.691 -23.886 1.00 36.91 274 ASP A O 1
ATOM 2162 N N . MET A 1 275 ? 15.027 50.476 -23.524 1.00 42.28 275 MET A N 1
ATOM 2163 C CA . MET A 1 275 ? 13.853 51.134 -24.130 1.00 42.28 275 MET A CA 1
ATOM 2164 C C . MET A 1 275 ? 12.655 50.203 -24.381 1.00 42.28 275 MET A C 1
ATOM 2166 O O . MET A 1 275 ? 12.763 48.994 -24.567 1.00 42.28 275 MET A O 1
ATOM 2170 N N . ARG A 1 276 ? 11.477 50.835 -24.403 1.00 38.56 276 ARG A N 1
ATOM 2171 C CA . ARG A 1 276 ? 10.159 50.260 -24.702 1.00 38.56 276 ARG A CA 1
ATOM 2172 C C . ARG A 1 276 ? 9.969 49.936 -26.193 1.00 38.56 276 ARG A C 1
ATOM 2174 O O . ARG A 1 276 ? 10.283 50.770 -27.033 1.00 38.56 276 ARG A O 1
ATOM 2181 N N . GLY A 1 277 ? 9.149 48.916 -26.457 1.00 35.06 277 GLY A N 1
ATOM 2182 C CA . GLY A 1 277 ? 7.830 49.180 -27.057 1.00 35.06 277 GLY A CA 1
ATOM 2183 C C . GLY A 1 277 ? 7.541 48.694 -28.483 1.00 35.06 277 GLY A C 1
ATOM 2184 O O . GLY A 1 277 ? 8.433 48.377 -29.259 1.00 35.06 277 GLY A O 1
ATOM 2185 N N . THR A 1 278 ? 6.237 48.725 -28.795 1.00 43.12 278 THR A N 1
ATOM 2186 C CA . THR A 1 278 ? 5.540 48.361 -30.051 1.00 43.12 278 THR A CA 1
ATOM 2187 C C . THR A 1 278 ? 5.611 46.874 -30.436 1.00 43.12 278 THR A C 1
ATOM 2189 O O . THR A 1 278 ? 6.690 46.331 -30.621 1.00 43.12 278 THR A O 1
ATOM 2192 N N . GLU A 1 279 ? 4.538 46.074 -30.400 1.00 40.25 279 GLU A N 1
ATOM 2193 C CA . GLU A 1 279 ? 3.146 46.177 -30.911 1.00 40.25 279 GLU A CA 1
ATOM 2194 C C . GLU A 1 279 ? 2.941 45.697 -32.363 1.00 40.25 279 GLU A C 1
ATOM 2196 O O . GLU A 1 279 ? 3.649 46.081 -33.283 1.00 40.25 279 GLU A O 1
ATOM 2201 N N . GLU A 1 280 ? 1.903 44.862 -32.501 1.00 37.41 280 GLU A N 1
ATOM 2202 C CA . GLU A 1 280 ? 1.021 44.657 -33.663 1.00 37.41 280 GLU A CA 1
ATOM 2203 C C . GLU A 1 280 ? 1.588 44.215 -35.036 1.00 37.41 280 GLU A C 1
ATOM 2205 O O . GLU A 1 280 ? 1.972 44.996 -35.897 1.00 37.41 280 GLU A O 1
ATOM 2210 N N . GLY A 1 281 ? 1.399 42.921 -35.328 1.00 34.59 281 GLY A N 1
ATOM 2211 C CA . GLY A 1 281 ? 0.216 42.519 -36.109 1.00 34.59 281 GLY A CA 1
ATOM 2212 C C . GLY A 1 281 ? 0.236 42.650 -37.643 1.00 34.59 281 GLY A C 1
ATOM 2213 O O . GLY A 1 281 ? -0.266 43.621 -38.197 1.00 34.59 281 GLY A O 1
ATOM 2214 N N . LEU A 1 282 ? 0.590 41.558 -38.333 1.00 42.12 282 LEU A N 1
ATOM 2215 C CA . LEU A 1 282 ? 0.087 41.197 -39.674 1.00 42.12 282 LEU A CA 1
ATOM 2216 C C . LEU A 1 282 ? -0.182 39.676 -39.661 1.00 42.12 282 LEU A C 1
ATOM 2218 O O . LEU A 1 282 ? 0.700 38.909 -39.297 1.00 42.12 282 LEU A O 1
ATOM 2222 N N . SER A 1 283 ? -1.398 39.155 -39.837 1.00 35.88 283 SER A N 1
ATOM 2223 C CA . SER A 1 283 ? -2.365 39.310 -40.937 1.00 35.88 283 SER A CA 1
ATOM 2224 C C . SER A 1 283 ? -1.943 38.628 -42.246 1.00 35.88 283 SER A C 1
ATOM 2226 O O . SER A 1 283 ? -1.248 39.215 -43.066 1.00 35.88 283 SER A O 1
ATOM 2228 N N . GLY A 1 284 ? -2.477 37.415 -42.446 1.00 31.69 284 GLY A N 1
ATOM 2229 C CA . GLY A 1 284 ? -2.915 36.899 -43.748 1.00 31.69 284 GLY A CA 1
ATOM 2230 C C . GLY A 1 284 ? -1.862 36.362 -44.726 1.00 31.69 284 GLY A C 1
ATOM 2231 O O . GLY A 1 284 ? -1.016 37.096 -45.218 1.00 31.69 284 GLY A O 1
ATOM 2232 N N . GLY A 1 285 ? -2.037 35.108 -45.165 1.00 30.67 285 GLY A N 1
ATOM 2233 C CA . GLY A 1 285 ? -1.462 34.677 -46.443 1.00 30.67 285 GLY A CA 1
ATOM 2234 C C . GLY A 1 285 ? -1.289 33.174 -46.646 1.00 30.67 285 GLY A C 1
ATOM 2235 O O . GLY A 1 285 ? -0.326 32.606 -46.162 1.00 30.67 285 GLY A O 1
ATOM 2236 N N . MET A 1 286 ? -2.170 32.599 -47.474 1.00 31.97 286 MET A N 1
ATOM 2237 C CA . MET A 1 286 ? -1.936 31.436 -48.352 1.00 31.97 286 MET A CA 1
ATOM 2238 C C . MET A 1 286 ? -1.447 30.109 -47.741 1.00 31.97 286 MET A C 1
ATOM 2240 O O . MET A 1 286 ? -0.331 29.961 -47.259 1.00 31.97 286 MET A O 1
ATOM 2244 N N . GLY A 1 287 ? -2.271 29.071 -47.908 1.00 36.78 287 GLY A N 1
ATOM 2245 C CA . GLY A 1 287 ? -1.864 27.696 -47.639 1.00 36.78 287 GLY A CA 1
ATOM 2246 C C . GLY A 1 287 ? -0.895 27.151 -48.691 1.00 36.78 287 GLY A C 1
ATOM 2247 O O . GLY A 1 287 ? -1.036 27.423 -49.884 1.00 36.78 287 GLY A O 1
ATOM 2248 N N . ALA A 1 288 ? 0.026 26.302 -48.242 1.00 34.84 288 ALA A N 1
ATOM 2249 C CA . ALA A 1 288 ? 0.769 25.379 -49.086 1.00 34.84 288 ALA A CA 1
ATOM 2250 C C . ALA A 1 288 ? 0.337 23.948 -48.745 1.00 34.84 288 ALA A C 1
ATOM 2252 O O . ALA A 1 288 ? 0.362 23.532 -47.586 1.00 34.84 288 ALA A O 1
ATOM 2253 N N . ILE A 1 289 ? -0.082 23.199 -49.763 1.00 37.44 289 ILE A N 1
ATOM 2254 C CA . ILE A 1 289 ? -0.400 21.774 -49.650 1.00 37.44 289 ILE A CA 1
ATOM 2255 C C . ILE A 1 289 ? 0.918 21.031 -49.405 1.00 37.44 289 ILE A C 1
ATOM 2257 O O . ILE A 1 289 ? 1.779 21.014 -50.282 1.00 37.44 289 ILE A O 1
ATOM 2261 N N . LEU A 1 290 ? 1.076 20.425 -48.227 1.00 35.34 290 LEU A N 1
ATOM 2262 C CA . LEU A 1 290 ? 2.223 19.571 -47.916 1.00 35.34 290 LEU A CA 1
ATOM 2263 C C . LEU A 1 290 ? 2.055 18.204 -48.605 1.00 35.34 290 LEU A C 1
ATOM 2265 O O . LEU A 1 290 ? 1.105 17.487 -48.276 1.00 35.34 290 LEU A O 1
ATOM 2269 N N . PRO A 1 291 ? 2.948 17.799 -49.527 1.00 37.25 291 PRO A N 1
ATOM 2270 C CA . PRO A 1 291 ? 2.985 16.425 -50.001 1.00 37.25 291 PRO A CA 1
ATOM 2271 C C . PRO A 1 291 ? 3.575 15.522 -48.910 1.00 37.25 291 PRO A C 1
ATOM 2273 O O . PRO A 1 291 ? 4.618 15.816 -48.326 1.00 37.25 291 PRO A O 1
ATOM 2276 N N . ALA A 1 292 ? 2.910 14.402 -48.639 1.00 43.88 292 ALA A N 1
ATOM 2277 C CA . ALA A 1 292 ? 3.420 13.402 -47.712 1.00 43.88 292 ALA A CA 1
ATOM 2278 C C . ALA A 1 292 ? 4.651 12.686 -48.294 1.00 43.88 292 ALA A C 1
ATOM 2280 O O . ALA A 1 292 ? 4.628 12.251 -49.445 1.00 43.88 292 ALA A O 1
ATOM 2281 N N . GLY A 1 293 ? 5.678 12.485 -47.462 1.00 43.91 293 GLY A N 1
ATOM 2282 C CA . GLY A 1 293 ? 6.772 11.551 -47.740 1.00 43.91 293 GLY A CA 1
ATOM 2283 C C . GLY A 1 293 ? 8.124 12.181 -48.070 1.00 43.91 293 GLY A C 1
ATOM 2284 O O . GLY A 1 293 ? 8.608 12.038 -49.189 1.00 43.91 293 GLY A O 1
ATOM 2285 N N . GLN A 1 294 ? 8.801 12.748 -47.066 1.00 34.75 294 GLN A N 1
ATOM 2286 C CA . GLN A 1 294 ? 10.265 12.814 -47.068 1.00 34.75 294 GLN A CA 1
ATOM 2287 C C . GLN A 1 294 ? 10.848 12.644 -45.655 1.00 34.75 294 GLN A C 1
ATOM 2289 O O . GLN A 1 294 ? 10.766 13.526 -44.811 1.00 34.75 294 GLN A O 1
ATOM 2294 N N . VAL A 1 295 ? 11.386 11.441 -45.435 1.00 39.75 295 VAL A N 1
ATOM 2295 C CA . VAL A 1 295 ? 12.587 11.109 -44.647 1.00 39.75 295 VAL A CA 1
ATOM 2296 C C . VAL A 1 295 ? 12.913 12.034 -43.461 1.00 39.75 295 VAL A C 1
ATOM 2298 O O . VAL A 1 295 ? 13.668 12.991 -43.596 1.00 39.75 295 VAL A O 1
ATOM 2301 N N . LEU A 1 296 ? 12.460 11.650 -42.262 1.00 32.72 296 LEU A N 1
ATOM 2302 C CA . LEU A 1 296 ? 13.033 12.136 -41.002 1.00 32.72 296 LEU A CA 1
ATOM 2303 C C . LEU A 1 296 ? 14.180 11.205 -40.560 1.00 32.72 296 LEU A C 1
ATOM 2305 O O . LEU A 1 296 ? 14.043 10.413 -39.630 1.00 32.72 296 LEU A O 1
ATOM 2309 N N . LEU A 1 297 ? 15.310 11.276 -41.264 1.00 43.69 297 LEU A N 1
ATOM 2310 C CA . LEU A 1 297 ? 16.583 10.689 -40.842 1.00 43.69 297 LEU A CA 1
ATOM 2311 C C . LEU A 1 297 ? 17.627 11.802 -40.823 1.00 43.69 297 LEU A C 1
ATOM 2313 O O . LEU A 1 297 ? 18.084 12.191 -41.887 1.00 43.69 297 LEU A O 1
ATOM 2317 N N . GLU A 1 298 ? 17.956 12.292 -39.624 1.00 46.06 298 GLU A N 1
ATOM 2318 C CA . GLU A 1 298 ? 19.303 12.687 -39.164 1.00 46.06 298 GLU A CA 1
ATOM 2319 C C . GLU A 1 298 ? 19.232 13.608 -37.935 1.00 46.06 298 GLU A C 1
ATOM 2321 O O . GLU A 1 298 ? 19.368 14.824 -38.012 1.00 46.06 298 GLU A O 1
ATOM 2326 N N . GLN A 1 299 ? 19.107 12.992 -36.757 1.00 40.62 299 GLN A N 1
ATOM 2327 C CA . GLN A 1 299 ? 19.793 13.472 -35.555 1.00 40.62 299 GLN A CA 1
ATOM 2328 C C . GLN A 1 299 ? 20.497 12.274 -34.911 1.00 40.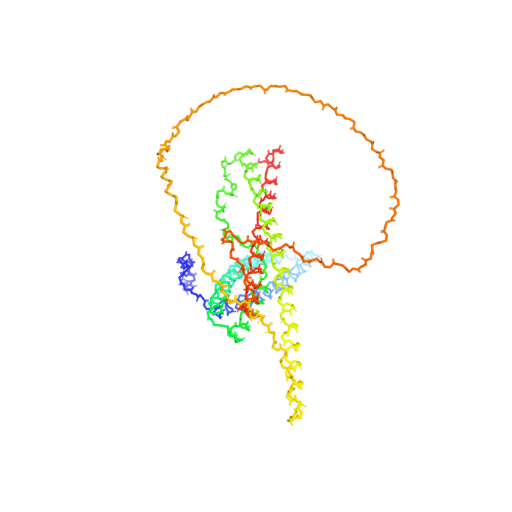62 299 GLN A C 1
ATOM 2330 O O . GLN A 1 299 ? 19.981 11.611 -34.013 1.00 40.62 299 GLN A O 1
ATOM 2335 N N . ARG A 1 300 ? 21.680 11.947 -35.445 1.00 42.72 300 ARG A N 1
ATOM 2336 C CA . ARG A 1 300 ? 22.632 11.047 -34.788 1.00 42.72 300 ARG A CA 1
ATOM 2337 C C . ARG A 1 300 ? 23.367 11.852 -33.723 1.00 42.72 300 ARG A C 1
ATOM 2339 O O . ARG A 1 300 ? 24.293 12.591 -34.042 1.00 42.72 300 ARG A O 1
ATOM 2346 N N . GLU A 1 301 ? 22.944 11.711 -32.474 1.00 39.72 301 GLU A N 1
ATOM 2347 C CA . GLU A 1 301 ? 23.731 12.172 -31.331 1.00 39.72 301 GLU A CA 1
ATOM 2348 C C . GLU A 1 301 ? 25.062 11.405 -31.323 1.00 39.72 301 GLU A C 1
ATOM 2350 O O . GLU A 1 301 ? 25.088 10.178 -31.214 1.00 39.72 301 GLU A O 1
ATOM 2355 N N . LEU A 1 302 ? 26.161 12.135 -31.514 1.00 39.16 302 LEU A N 1
ATOM 2356 C CA . LEU A 1 302 ? 27.516 11.619 -31.364 1.00 39.16 302 LEU A CA 1
ATOM 2357 C C . LEU A 1 302 ? 27.879 11.642 -29.882 1.00 39.16 302 LEU A C 1
ATOM 2359 O O . LEU A 1 302 ? 27.767 12.681 -29.230 1.00 39.16 302 LEU A O 1
ATOM 2363 N N . ASP A 1 303 ? 28.355 10.512 -29.372 1.00 47.38 303 ASP A N 1
ATOM 2364 C CA . ASP A 1 303 ? 28.924 10.458 -28.031 1.00 47.38 303 ASP A CA 1
ATOM 2365 C C . ASP A 1 303 ? 30.249 11.235 -27.967 1.00 47.38 303 ASP A C 1
ATOM 2367 O O . ASP A 1 303 ? 30.933 11.415 -28.982 1.00 47.38 303 ASP A O 1
ATOM 2371 N N . ARG A 1 304 ? 30.649 11.672 -26.766 1.00 47.91 304 ARG A N 1
ATOM 2372 C CA . ARG A 1 304 ? 31.806 12.579 -26.558 1.00 47.91 304 ARG A CA 1
ATOM 2373 C C . ARG A 1 304 ? 33.163 12.052 -27.055 1.00 47.91 304 ARG A C 1
ATOM 2375 O O . ARG A 1 304 ? 34.110 12.827 -27.127 1.00 47.91 304 ARG A O 1
ATOM 2382 N N . GLU A 1 305 ? 33.263 10.772 -27.406 1.00 45.41 305 GLU A N 1
ATOM 2383 C CA . GLU A 1 305 ? 34.476 10.145 -27.951 1.00 45.41 305 GLU A CA 1
ATOM 2384 C C . GLU A 1 305 ? 34.500 10.018 -29.486 1.00 45.41 305 GLU A C 1
ATOM 2386 O O . GLU A 1 305 ? 35.436 9.441 -30.036 1.00 45.41 305 GLU A O 1
ATOM 2391 N N . GLY A 1 306 ? 33.481 10.503 -30.207 1.00 39.09 306 GLY A N 1
ATOM 2392 C CA . GLY A 1 306 ? 33.481 10.517 -31.679 1.00 39.09 306 GLY A CA 1
ATOM 2393 C C . GLY A 1 306 ? 33.446 9.137 -32.355 1.00 39.09 306 GLY A C 1
ATOM 2394 O O . GLY A 1 306 ? 33.630 9.042 -33.569 1.00 39.09 306 GLY A O 1
ATOM 2395 N N . ARG A 1 307 ? 33.193 8.057 -31.606 1.00 39.94 307 ARG A N 1
ATOM 2396 C CA . ARG A 1 307 ? 32.994 6.716 -32.170 1.00 39.94 307 ARG A CA 1
ATOM 2397 C C . ARG A 1 307 ? 31.573 6.593 -32.711 1.00 39.94 307 ARG A C 1
ATOM 2399 O O . ARG A 1 307 ? 30.611 6.897 -32.008 1.00 39.94 307 ARG A O 1
ATOM 2406 N N . MET A 1 308 ? 31.425 6.079 -33.932 1.00 33.34 308 MET A N 1
ATOM 2407 C CA . MET A 1 308 ? 30.120 5.594 -34.379 1.00 33.34 308 MET A CA 1
ATOM 2408 C C . MET A 1 308 ? 29.718 4.406 -33.500 1.00 33.34 308 MET A C 1
ATOM 2410 O O . MET A 1 308 ? 30.418 3.394 -33.473 1.00 33.34 308 MET A O 1
ATOM 2414 N N . LEU A 1 309 ? 28.575 4.508 -32.821 1.00 41.78 309 LEU A N 1
ATOM 2415 C CA . LEU A 1 309 ? 27.891 3.340 -32.275 1.00 41.78 309 LEU A CA 1
ATOM 2416 C C . LEU A 1 309 ? 27.345 2.522 -33.452 1.00 41.78 309 LEU A C 1
ATOM 2418 O O . LEU A 1 309 ? 26.218 2.728 -33.906 1.00 41.78 309 LEU A O 1
ATOM 2422 N N . SER A 1 310 ? 28.169 1.614 -33.975 1.00 39.88 310 SER A N 1
ATOM 2423 C CA . SER A 1 310 ? 27.716 0.570 -34.890 1.00 39.88 310 SER A CA 1
ATOM 2424 C C . SER A 1 310 ? 26.628 -0.236 -34.186 1.00 39.88 310 SER A C 1
ATOM 2426 O O . SER A 1 310 ? 26.895 -0.913 -33.195 1.00 39.88 310 SER A O 1
ATOM 2428 N N . VAL A 1 311 ? 25.394 -0.178 -34.695 1.00 47.56 311 VAL A N 1
ATOM 2429 C CA . VAL A 1 311 ? 24.231 -0.912 -34.152 1.00 47.56 311 VAL A CA 1
ATOM 2430 C C . VAL A 1 311 ? 24.276 -2.390 -34.593 1.00 47.56 311 VAL A C 1
ATOM 2432 O O . VAL A 1 311 ? 23.278 -2.991 -34.974 1.00 47.56 311 VAL A O 1
ATOM 2435 N N . GLU A 1 312 ? 25.469 -2.981 -34.554 1.00 45.25 312 GLU A N 1
ATOM 2436 C CA . GLU A 1 312 ? 25.758 -4.381 -34.848 1.00 45.25 312 GLU A CA 1
ATOM 2437 C C . GLU A 1 312 ? 26.233 -5.052 -33.554 1.00 45.25 312 GLU A C 1
ATOM 2439 O O . GLU A 1 312 ? 27.384 -4.904 -33.153 1.00 45.25 312 GLU A O 1
ATOM 2444 N N . GLY A 1 313 ? 25.336 -5.777 -32.877 1.00 53.56 313 GLY A N 1
ATOM 2445 C CA . GLY A 1 313 ? 25.708 -6.650 -31.753 1.00 53.56 313 GLY A CA 1
ATOM 2446 C C . GLY A 1 313 ? 24.721 -6.693 -30.588 1.00 53.56 313 GLY A C 1
ATOM 2447 O O . GLY A 1 313 ? 24.586 -7.740 -29.965 1.00 53.56 313 GLY A O 1
ATOM 2448 N N . VAL A 1 314 ? 23.991 -5.608 -30.313 1.00 60.06 314 VAL A N 1
ATOM 2449 C CA . VAL A 1 314 ? 22.969 -5.595 -29.246 1.00 60.06 314 VAL A CA 1
ATOM 2450 C C . VAL A 1 314 ? 21.822 -6.524 -29.653 1.00 60.06 314 VAL A C 1
ATOM 2452 O O . VAL A 1 314 ? 21.256 -6.341 -30.732 1.00 60.06 314 VAL A O 1
ATOM 2455 N N . SER A 1 315 ? 21.451 -7.500 -28.826 1.00 73.25 315 SER A N 1
ATOM 2456 C CA . SER A 1 315 ? 20.372 -8.448 -29.126 1.00 73.25 315 SER A CA 1
ATOM 2457 C C . SER A 1 315 ? 18.974 -7.843 -28.903 1.00 73.25 315 SER A C 1
ATOM 2459 O O . SER A 1 315 ? 18.817 -6.718 -28.429 1.00 73.25 315 SER A O 1
ATOM 2461 N N . VAL A 1 316 ? 17.916 -8.572 -29.279 1.00 74.38 316 VAL A N 1
ATOM 2462 C CA . VAL A 1 316 ? 16.530 -8.193 -28.917 1.00 74.38 316 VAL A CA 1
ATOM 2463 C C . VAL A 1 316 ? 16.326 -8.294 -27.403 1.00 74.38 316 VAL A C 1
ATOM 2465 O O . VAL A 1 316 ? 15.619 -7.477 -26.814 1.00 74.38 316 VAL A O 1
ATOM 2468 N N . ASP A 1 317 ? 16.990 -9.262 -26.777 1.00 69.00 317 ASP A N 1
ATOM 2469 C CA . ASP A 1 317 ? 16.850 -9.563 -25.359 1.00 69.00 317 ASP A CA 1
ATOM 2470 C C . ASP A 1 317 ? 17.558 -8.483 -24.513 1.00 69.00 317 ASP A C 1
ATOM 2472 O O . ASP A 1 317 ? 17.009 -8.041 -23.509 1.00 69.00 317 ASP A O 1
ATOM 2476 N N . ASP A 1 318 ? 18.683 -7.930 -24.987 1.00 71.94 318 ASP A N 1
ATOM 2477 C CA . ASP A 1 318 ? 19.363 -6.781 -24.359 1.00 71.94 318 ASP A CA 1
ATOM 2478 C C . ASP A 1 318 ? 18.494 -5.514 -24.364 1.00 71.94 318 ASP A C 1
ATOM 2480 O O . ASP A 1 318 ? 18.347 -4.858 -23.333 1.00 71.94 318 ASP A O 1
ATOM 2484 N N . VAL A 1 319 ? 17.863 -5.184 -25.502 1.00 77.06 319 VAL A N 1
ATOM 2485 C CA . VAL A 1 319 ? 16.921 -4.047 -25.579 1.00 77.06 319 VAL A CA 1
ATOM 2486 C C . VAL A 1 319 ? 15.720 -4.288 -24.663 1.00 77.06 319 VAL A C 1
ATOM 2488 O O . VAL A 1 319 ? 15.252 -3.363 -24.004 1.00 77.06 319 VAL A O 1
ATOM 2491 N N . THR A 1 320 ? 15.250 -5.534 -24.568 1.00 74.56 320 THR A N 1
ATOM 2492 C CA . THR A 1 320 ? 14.169 -5.911 -23.650 1.00 74.56 320 THR A CA 1
ATOM 2493 C C . THR A 1 320 ? 14.578 -5.680 -22.195 1.00 74.56 320 THR A C 1
ATOM 2495 O O . THR A 1 320 ? 13.821 -5.067 -21.446 1.00 74.56 320 THR A O 1
ATOM 2498 N N . ILE A 1 321 ? 15.775 -6.108 -21.784 1.00 73.56 321 ILE A N 1
ATOM 2499 C CA . ILE A 1 321 ? 16.312 -5.873 -20.435 1.00 73.56 321 ILE A CA 1
ATOM 2500 C C . ILE A 1 321 ? 16.418 -4.366 -20.148 1.00 73.56 321 ILE A C 1
ATOM 2502 O O . ILE A 1 321 ? 16.023 -3.919 -19.072 1.00 73.56 321 ILE A O 1
ATOM 2506 N N . GLU A 1 322 ? 16.898 -3.571 -21.106 1.00 75.12 322 GLU A N 1
ATOM 2507 C CA . GLU A 1 322 ? 17.050 -2.122 -20.939 1.00 75.12 322 GLU A CA 1
ATOM 2508 C C . GLU A 1 322 ? 15.700 -1.395 -20.807 1.00 75.12 322 GLU A C 1
ATOM 2510 O O . GLU A 1 322 ? 15.551 -0.532 -19.942 1.00 75.12 322 GLU A O 1
ATOM 2515 N N . ILE A 1 323 ? 14.674 -1.805 -21.567 1.00 75.81 323 ILE A N 1
ATOM 2516 C CA . ILE A 1 323 ? 13.294 -1.315 -21.392 1.00 75.81 323 ILE A CA 1
ATOM 2517 C C . ILE A 1 323 ? 12.790 -1.597 -19.968 1.00 75.81 323 ILE A C 1
ATOM 2519 O O . ILE A 1 323 ? 12.206 -0.709 -19.347 1.00 75.81 323 ILE A O 1
ATOM 2523 N N . HIS A 1 324 ? 13.028 -2.795 -19.421 1.00 72.94 324 HIS A N 1
ATOM 2524 C CA . HIS A 1 324 ? 12.586 -3.130 -18.060 1.00 72.94 324 HIS A CA 1
ATOM 2525 C C . HIS A 1 324 ? 13.322 -2.315 -16.984 1.00 72.94 324 HIS A C 1
ATOM 2527 O O . HIS A 1 324 ? 12.683 -1.876 -16.029 1.00 72.94 324 HIS A O 1
ATOM 2533 N N . LYS A 1 325 ? 14.626 -2.040 -17.151 1.00 74.25 325 LYS A N 1
ATOM 2534 C CA . LYS A 1 325 ? 15.361 -1.127 -16.254 1.00 74.25 325 LYS A CA 1
ATOM 2535 C C . LYS A 1 325 ? 14.781 0.286 -16.285 1.00 74.25 325 LYS A C 1
ATOM 2537 O O . LYS A 1 325 ? 14.543 0.861 -15.229 1.00 74.25 325 LYS A O 1
ATOM 2542 N N . LEU A 1 326 ? 14.527 0.841 -17.475 1.00 73.88 326 LEU A N 1
ATOM 2543 C CA . LEU A 1 326 ? 13.954 2.186 -17.598 1.00 73.88 326 LEU A CA 1
ATOM 2544 C C . LEU A 1 326 ? 12.526 2.262 -17.049 1.00 73.88 326 LEU A C 1
ATOM 2546 O O . LEU A 1 326 ? 12.167 3.288 -16.484 1.00 73.88 326 LEU A O 1
ATOM 2550 N N . LYS A 1 327 ? 11.731 1.188 -17.157 1.00 77.44 327 LYS A N 1
ATOM 2551 C CA . LYS A 1 327 ? 10.408 1.096 -16.514 1.00 77.44 327 LYS A CA 1
ATOM 2552 C C . LYS A 1 327 ? 10.508 1.124 -14.992 1.00 77.44 327 LYS A C 1
ATOM 2554 O O . LYS A 1 327 ? 9.796 1.903 -14.365 1.00 77.44 327 LYS A O 1
ATOM 2559 N N . ALA A 1 328 ? 11.425 0.348 -14.412 1.00 73.00 328 ALA A N 1
ATOM 2560 C CA . ALA A 1 328 ? 11.686 0.379 -12.974 1.00 73.00 328 ALA A CA 1
ATOM 2561 C C . ALA A 1 328 ? 12.142 1.778 -12.512 1.00 73.00 328 ALA A C 1
ATOM 2563 O O . ALA A 1 328 ? 11.542 2.334 -11.595 1.00 73.00 328 ALA A O 1
ATOM 2564 N N . HIS A 1 329 ? 13.111 2.388 -13.210 1.00 73.12 329 HIS A N 1
ATOM 2565 C CA . HIS A 1 329 ? 13.606 3.744 -12.920 1.00 73.12 329 HIS A CA 1
ATOM 2566 C C . HIS A 1 329 ? 12.505 4.807 -13.038 1.00 73.12 329 HIS A C 1
ATOM 2568 O O . HIS A 1 329 ? 12.347 5.652 -12.163 1.00 73.12 329 HIS A O 1
ATOM 2574 N N . GLN A 1 330 ? 11.678 4.745 -14.087 1.00 81.88 330 GLN A N 1
ATOM 2575 C CA . GLN A 1 330 ? 10.541 5.652 -14.256 1.00 81.88 330 GLN A CA 1
ATOM 2576 C C . GLN A 1 330 ? 9.533 5.522 -13.105 1.00 81.88 330 GLN A C 1
ATOM 2578 O O . GLN A 1 330 ? 9.010 6.530 -12.625 1.00 81.88 330 GLN A O 1
ATOM 2583 N N . GLN A 1 331 ? 9.250 4.296 -12.662 1.00 75.81 331 GLN A N 1
ATOM 2584 C CA . GLN A 1 331 ? 8.328 4.055 -11.558 1.00 75.81 331 GLN A CA 1
ATOM 2585 C C . GLN A 1 331 ? 8.896 4.553 -10.220 1.00 75.81 331 GLN A C 1
ATOM 2587 O O . GLN A 1 331 ? 8.141 5.11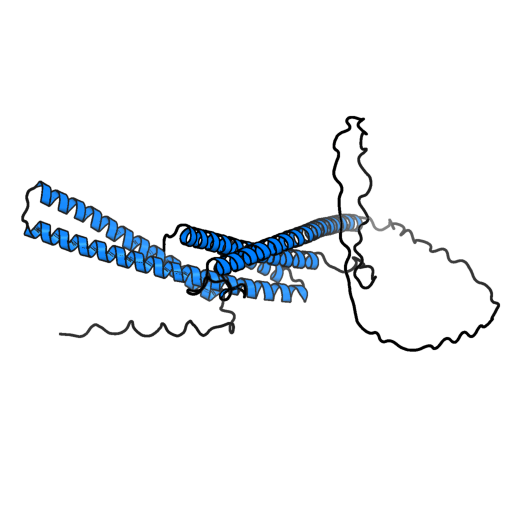8 -9.431 1.00 75.81 331 GLN A O 1
ATOM 2592 N N . GLU A 1 332 ? 10.204 4.403 -9.990 1.00 76.31 332 GLU A N 1
ATOM 2593 C CA . GLU A 1 332 ? 10.909 4.990 -8.845 1.00 76.31 332 GLU A CA 1
ATOM 2594 C C . GLU A 1 332 ? 10.796 6.523 -8.860 1.00 76.31 332 GLU A C 1
ATOM 2596 O O . GLU A 1 332 ? 10.283 7.099 -7.902 1.00 76.31 332 GLU A O 1
ATOM 2601 N N . ILE A 1 333 ? 11.147 7.192 -9.969 1.00 77.88 333 ILE A N 1
ATOM 2602 C CA . ILE A 1 333 ? 11.032 8.657 -10.091 1.00 77.88 333 ILE A CA 1
ATOM 2603 C C . ILE A 1 333 ? 9.609 9.138 -9.766 1.00 77.88 333 ILE A C 1
ATOM 2605 O O . ILE A 1 333 ? 9.454 10.101 -9.017 1.00 77.88 333 ILE A O 1
ATOM 2609 N N . HIS A 1 334 ? 8.568 8.475 -10.280 1.00 80.12 334 HIS A N 1
ATOM 2610 C CA . HIS A 1 334 ? 7.181 8.865 -9.999 1.00 80.12 334 HIS A CA 1
ATOM 2611 C C . HIS A 1 334 ? 6.763 8.645 -8.534 1.00 80.12 334 HIS A C 1
ATOM 2613 O O . HIS A 1 334 ? 5.966 9.424 -8.009 1.00 80.12 334 HIS A O 1
ATOM 2619 N N . GLN A 1 335 ? 7.299 7.627 -7.850 1.00 78.00 335 GLN A N 1
ATOM 2620 C CA . GLN A 1 335 ? 7.082 7.443 -6.409 1.00 78.00 335 GLN A CA 1
ATOM 2621 C C . GLN A 1 335 ? 7.755 8.568 -5.607 1.00 78.00 335 GLN A C 1
ATOM 2623 O O . GLN A 1 335 ? 7.124 9.162 -4.732 1.00 78.00 335 GLN A O 1
ATOM 2628 N N . LEU A 1 336 ? 8.998 8.922 -5.955 1.00 77.88 336 LEU A N 1
ATOM 2629 C CA . LEU A 1 336 ? 9.731 10.035 -5.343 1.00 77.88 336 LEU A CA 1
ATOM 2630 C C . LEU A 1 336 ? 9.002 11.376 -5.574 1.00 77.88 336 LEU A C 1
ATOM 2632 O O . LEU A 1 336 ? 8.807 12.144 -4.635 1.00 77.88 336 LEU A O 1
ATOM 2636 N N . GLU A 1 337 ? 8.540 11.632 -6.803 1.00 84.88 337 GLU A N 1
ATOM 2637 C CA . GLU A 1 337 ? 7.762 12.818 -7.199 1.00 84.88 337 GLU A CA 1
ATOM 2638 C C . GLU A 1 337 ? 6.463 12.942 -6.380 1.00 84.88 337 GLU A C 1
ATOM 2640 O O . GLU A 1 337 ? 6.122 14.034 -5.917 1.00 84.88 337 GLU A O 1
ATOM 2645 N N . GLY A 1 338 ? 5.760 11.823 -6.164 1.00 81.56 338 GLY A N 1
ATOM 2646 C CA . GLY A 1 338 ? 4.549 11.752 -5.343 1.00 81.56 338 GLY A CA 1
ATOM 2647 C C . GLY A 1 338 ? 4.797 12.128 -3.881 1.00 81.56 338 GLY A C 1
ATOM 2648 O O . GLY A 1 338 ? 4.160 13.054 -3.376 1.00 81.56 338 GLY A O 1
ATOM 2649 N N . VAL A 1 339 ? 5.771 11.479 -3.230 1.00 82.25 339 VAL A N 1
ATOM 2650 C CA . VAL A 1 339 ? 6.137 11.740 -1.823 1.00 82.25 339 VAL A CA 1
ATOM 2651 C C . VAL A 1 339 ? 6.556 13.196 -1.609 1.00 82.25 339 VAL A C 1
ATOM 2653 O O . VAL A 1 339 ? 6.156 13.825 -0.628 1.00 82.25 339 VAL A O 1
ATOM 2656 N N . VAL A 1 340 ? 7.349 13.756 -2.526 1.00 83.25 340 VAL A N 1
ATOM 2657 C CA . VAL A 1 340 ? 7.820 15.146 -2.440 1.00 83.25 340 VAL A CA 1
ATOM 2658 C C . VAL A 1 340 ? 6.656 16.137 -2.574 1.00 83.25 340 VAL A C 1
ATOM 2660 O O . VAL A 1 340 ? 6.566 17.082 -1.787 1.00 83.25 340 VAL A O 1
ATOM 2663 N N . ARG A 1 341 ? 5.713 15.907 -3.502 1.00 87.25 341 ARG A N 1
ATOM 2664 C CA . ARG A 1 341 ? 4.509 16.750 -3.634 1.00 87.25 341 ARG A CA 1
ATOM 2665 C C . ARG A 1 341 ? 3.579 16.657 -2.427 1.00 87.25 341 ARG A C 1
ATOM 2667 O O . ARG A 1 341 ? 3.043 17.682 -2.009 1.00 87.25 341 ARG A O 1
ATOM 2674 N N . GLU A 1 342 ? 3.390 15.463 -1.868 1.00 85.88 342 GLU A N 1
ATOM 2675 C CA . GLU A 1 342 ? 2.573 15.262 -0.667 1.00 85.88 342 GLU A CA 1
ATOM 2676 C C . GLU A 1 342 ? 3.168 16.013 0.532 1.00 85.88 342 GLU A C 1
ATOM 2678 O O . GLU A 1 342 ? 2.464 16.782 1.189 1.00 85.88 342 GLU A O 1
ATOM 2683 N N . ARG A 1 343 ? 4.489 15.912 0.748 1.00 85.00 343 ARG A N 1
ATOM 2684 C CA . ARG A 1 343 ? 5.194 16.713 1.763 1.00 85.00 343 ARG A CA 1
ATOM 2685 C C . ARG A 1 343 ? 5.021 18.214 1.527 1.00 85.00 343 ARG A C 1
ATOM 2687 O O . ARG A 1 343 ? 4.610 18.916 2.445 1.00 85.00 343 ARG A O 1
ATOM 2694 N N . ALA A 1 344 ? 5.231 18.716 0.308 1.00 87.12 344 ALA A N 1
ATOM 2695 C CA . ALA A 1 344 ? 5.018 20.135 -0.003 1.00 87.12 344 ALA A CA 1
ATOM 2696 C C . ALA A 1 344 ? 3.567 20.603 0.264 1.00 87.12 344 ALA A C 1
ATOM 2698 O O . ALA A 1 344 ? 3.339 21.757 0.630 1.00 87.12 344 ALA A O 1
ATOM 2699 N N . ALA A 1 345 ? 2.566 19.728 0.112 1.00 87.94 345 ALA A N 1
ATOM 2700 C CA . ALA A 1 345 ? 1.182 20.025 0.485 1.00 87.94 345 ALA A CA 1
ATOM 2701 C C . ALA A 1 345 ? 0.982 20.118 2.012 1.00 87.94 345 ALA A C 1
ATOM 2703 O O . ALA A 1 345 ? 0.345 21.064 2.475 1.00 87.94 345 ALA A O 1
ATOM 2704 N N . VAL A 1 346 ? 1.576 19.208 2.795 1.00 89.44 346 VAL A N 1
ATOM 2705 C CA . VAL A 1 346 ? 1.558 19.267 4.273 1.00 89.44 346 VAL A CA 1
ATOM 2706 C C . VAL A 1 346 ? 2.235 20.543 4.786 1.00 89.44 346 VAL A C 1
ATOM 2708 O O . VAL A 1 346 ? 1.682 21.226 5.646 1.00 89.44 346 VAL A O 1
ATOM 2711 N N . PHE A 1 347 ? 3.386 20.915 4.216 1.00 89.06 347 PHE A N 1
ATOM 2712 C CA . PHE A 1 347 ? 4.103 22.144 4.573 1.00 89.06 347 PHE A CA 1
ATOM 2713 C C . PHE A 1 347 ? 3.254 23.397 4.302 1.00 89.06 347 PHE A C 1
ATOM 2715 O O . PHE A 1 347 ? 3.131 24.248 5.181 1.00 89.06 347 PHE A O 1
ATOM 2722 N N . ARG A 1 348 ? 2.584 23.481 3.140 1.00 90.88 348 ARG A N 1
ATOM 2723 C CA . ARG A 1 348 ? 1.617 24.560 2.849 1.00 90.88 348 ARG A CA 1
ATOM 2724 C C . ARG A 1 348 ? 0.488 24.633 3.871 1.00 90.88 348 ARG A C 1
ATOM 2726 O O . ARG A 1 348 ? 0.159 25.723 4.326 1.00 90.88 348 ARG A O 1
ATOM 2733 N N . GLN A 1 349 ? -0.095 23.491 4.236 1.00 90.81 349 GLN A N 1
ATOM 2734 C CA . GLN A 1 349 ? -1.192 23.450 5.202 1.00 90.81 349 GLN A CA 1
ATOM 2735 C C . GLN A 1 349 ? -0.743 23.902 6.600 1.00 90.81 349 GLN A C 1
ATOM 2737 O O . GLN A 1 349 ? -1.502 24.572 7.296 1.00 90.81 349 GLN A O 1
ATOM 2742 N N . HIS A 1 350 ? 0.477 23.555 7.018 1.00 89.00 350 HIS A N 1
ATOM 2743 C CA . HIS A 1 350 ? 1.017 23.995 8.304 1.00 89.00 350 HIS A CA 1
ATOM 2744 C C . HIS A 1 350 ? 1.337 25.498 8.304 1.00 89.00 350 HIS A C 1
ATOM 2746 O O . HIS A 1 350 ? 0.863 26.209 9.186 1.00 89.00 350 HIS A O 1
ATOM 2752 N N . LEU A 1 351 ? 2.008 26.004 7.259 1.00 90.69 351 LEU A N 1
ATOM 275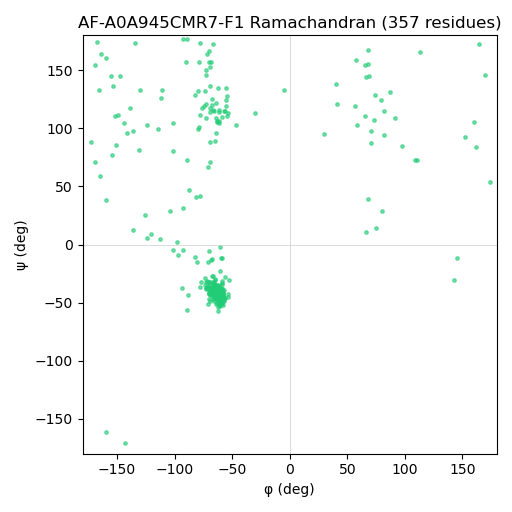3 C CA . LEU A 1 351 ? 2.243 27.442 7.059 1.00 90.69 351 LEU A CA 1
ATOM 2754 C C . LEU A 1 351 ? 0.954 28.261 7.105 1.00 90.69 351 LEU A C 1
ATOM 2756 O O . LEU A 1 351 ? 0.926 29.329 7.712 1.00 90.69 351 LEU A O 1
ATOM 2760 N N . GLN A 1 352 ? -0.113 27.769 6.472 1.00 92.12 352 GLN A N 1
ATOM 2761 C CA . GLN A 1 352 ? -1.402 28.450 6.479 1.00 92.12 352 GLN A CA 1
ATOM 2762 C C . GLN A 1 352 ? -1.949 28.596 7.909 1.00 92.12 352 GLN A C 1
ATOM 2764 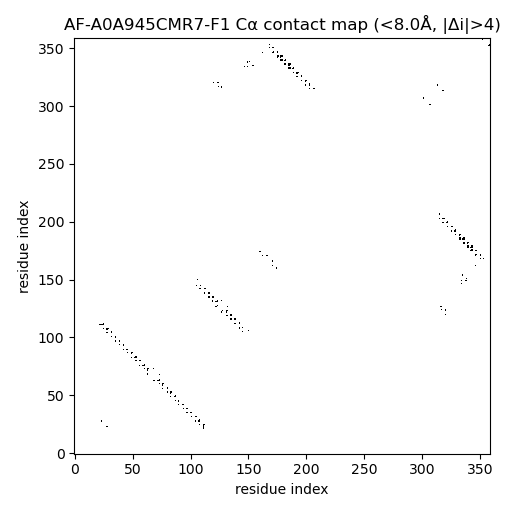O O . GLN A 1 352 ? -2.286 29.707 8.304 1.00 92.12 352 GLN A O 1
ATOM 2769 N N . LYS A 1 353 ? -1.939 27.522 8.711 1.00 90.62 353 LYS A N 1
ATOM 2770 C CA . LYS A 1 353 ? -2.393 27.555 10.115 1.00 90.62 353 LYS A CA 1
ATOM 2771 C C . LYS A 1 353 ? -1.584 28.520 10.984 1.00 90.62 353 LYS A C 1
ATOM 2773 O O . LYS A 1 353 ? -2.172 29.275 11.754 1.00 90.62 353 LYS A O 1
ATOM 2778 N N . MET A 1 354 ? -0.257 28.540 10.824 1.00 89.25 354 MET A N 1
ATOM 2779 C CA . MET A 1 354 ? 0.616 29.486 11.534 1.00 89.25 354 MET A CA 1
ATOM 2780 C C . MET A 1 354 ? 0.286 30.944 11.182 1.00 89.25 354 MET A C 1
ATOM 2782 O O . MET A 1 354 ? 0.251 31.806 12.056 1.00 89.25 354 MET A O 1
ATOM 2786 N N . LEU A 1 355 ? 0.031 31.233 9.899 1.00 88.25 355 LEU A N 1
ATOM 2787 C CA . LEU A 1 355 ? -0.300 32.582 9.422 1.00 88.25 355 LEU A CA 1
ATOM 2788 C C . LEU A 1 355 ? -1.724 33.021 9.800 1.00 88.25 355 LEU A C 1
ATOM 2790 O O . LEU A 1 355 ? -1.968 34.216 9.959 1.00 88.25 355 LEU A O 1
ATOM 2794 N N . GLU A 1 356 ? -2.650 32.073 9.946 1.00 91.44 356 GLU A N 1
ATOM 2795 C CA . GLU A 1 356 ? -4.023 32.303 10.414 1.00 91.44 356 GLU A CA 1
ATOM 2796 C C . GLU A 1 356 ? -4.111 32.411 11.952 1.00 91.44 356 GLU A C 1
ATOM 2798 O O . GLU A 1 356 ? -5.088 32.953 12.472 1.00 91.44 356 GLU A O 1
ATOM 2803 N N . GLY A 1 357 ? -3.064 31.992 12.676 1.00 79.06 357 GLY A N 1
ATOM 2804 C CA . GLY A 1 357 ? -2.965 32.085 14.136 1.00 79.06 357 GLY A CA 1
ATOM 2805 C C . GLY A 1 357 ? -3.721 30.983 14.885 1.00 79.06 357 GLY A C 1
ATOM 2806 O O . GLY A 1 357 ? -4.178 31.222 16.001 1.00 79.06 357 GLY A O 1
ATOM 2807 N N . GLU A 1 358 ? -3.876 29.802 14.276 1.00 69.31 358 GLU A N 1
ATOM 2808 C CA . GLU A 1 358 ? -4.610 28.649 14.831 1.00 69.31 358 GLU A CA 1
ATOM 2809 C C . GLU A 1 358 ? -3.725 27.651 15.623 1.00 69.31 358 GLU A C 1
ATOM 2811 O O . GLU A 1 358 ? -4.003 26.448 15.613 1.00 69.31 358 GLU A O 1
ATOM 2816 N N . GLU A 1 359 ? -2.652 28.112 16.280 1.00 55.34 359 GLU A N 1
ATOM 2817 C CA . GLU A 1 359 ? -1.759 27.265 17.108 1.00 55.34 359 GLU A CA 1
ATOM 2818 C C . GLU A 1 359 ? -2.189 27.145 18.584 1.00 55.34 359 GLU A C 1
ATOM 2820 O O . GLU A 1 359 ? -2.438 28.190 19.231 1.00 55.34 359 GLU A O 1
#

Radius of gyration: 37.15 Å; Cα contacts (8 Å, |Δi|>4): 141; chains: 1; bounding box: 105×80×105 Å

Nearest PDB structures (foldseek):
  6b87-assembly1_A-2  TM=8.788E-01  e=5.058E-01  synthetic construct
  6b87-assembly2_B-3  TM=9.815E-01  e=1.346E+00  synthetic construct